Protein AF-A0A5F9DBI1-F1 (afdb_monomer_lite)

Foldseek 3Di:
DEDAEEEEQEDEAEAAAEQEYYYAYYAYQYYYYYHYHYQEAYAAYAHYQEHYAAAHAYQYYEHHHAEYQYHAAAEAEYQEYAHAEHEYQEAEHAEYEYAYAHAHEYAYQEYAAHEYEYQEHAAAYAYYQYHAHAYYEYQYHEHAAYYYQEYHAAHHEYQEYEYHYYEYQYYAHEEYHYAYYHEHEHHYVYYHYHYHDYVYYHYDYPVVVVCVVDPDPPDDDDDDDDDDDDDDDDDDDDDDDDDDDDDDDDDDDDDDDDDPDPDDPVPDPPPPPPPVVPDPAAAFDKDKDFAADDDPCCVPVVPDVQDPDLQRGQEIEIETEDPPFDPVQWDWDDDQQWTWIDGPRHTDIGGNVPRDDSRYHYHYHYD

Organism: Oryctolagus cuniculus (NCBI:txid9986)

pLDDT: mean 75.0, std 21.79, range [24.52, 98.44]

Radius of gyration: 30.7 Å; chains: 1; bounding box: 83×79×78 Å

Sequence (367 aa):
MAAEETEAEKLEMRAMEAENLEMKAMEAENLEMRAMEAENLEMRAMEAENLEMRAMEAENMEMKAMEAENLEMRAMEAENLEMKTIEPENLEMRAMEDENLEMKAMEAENMEMKAMEAENLEMKAMEAENIEMKAMEAENLEMRAIEAENLEMKTIEPENLEMRAMEADNLEMKTMELEYLEMKTMEPENLKMKTMEPETMEMIPVQALSKLICPEEEDDFDSGQSNFPFTVGAMGPGNIGPPQEEELRIIPQTSDENSKEIWNPQEVPEGAEHDDMWDIRELPEYEIVFQQQVGTEDIYLGLTRKDPSTACCNELVVKIQLPNTNPSEIEIDIQEMVLDLRTPNKFIKSSARHWGSSKIRYSVILQ

InterPro domains:
  IPR026697 Dynein axonemal assembly factor 6 [PTHR21083] (201-349)

Secondary structure (DSSP, 8-state):
-EEEEEEEEEEEEEEEEEEEEEEEEEEEEEEEEEEEEEEEEEEEEEEEEEEEE--EEEEEEEEEEEEEEEEEEEEEEEEEEEEEEEEEEEEEEEEEEEEEEEEEEEEEEEEEEEEEEEEEEEEEEEEEEEEEEEEEEEEEEEEEEEEEEEEEEEEEEEEEEEEEEEEEEEEEEEEEEEEEEEEEEEEEEEEEEEEEEEEEEEE--HHHHHHHHS------------------------------------PPP------S-S--TTTS-TT-----TT--PBPPEEEEEEE----HHHHHH--S---SSGGG--EEEEEEE-TT--TTS-EEEEETTEEEEE-SSBEEEEE-TTS--TTPEEEEEE-

Structure (mmCIF, N/CA/C/O backbone):
data_AF-A0A5F9DBI1-F1
#
_entry.id   AF-A0A5F9DBI1-F1
#
loop_
_atom_site.group_PDB
_atom_site.id
_atom_site.type_symbol
_atom_site.label_atom_id
_atom_site.label_alt_id
_atom_site.label_comp_id
_atom_site.label_asym_id
_atom_site.label_entity_id
_atom_site.label_seq_id
_atom_site.pdbx_PDB_ins_code
_atom_site.Cartn_x
_atom_site.Cartn_y
_atom_site.Cartn_z
_atom_site.occupancy
_atom_site.B_iso_or_equiv
_atom_site.auth_seq_id
_atom_site.auth_comp_id
_atom_site.auth_asym_id
_atom_site.auth_atom_id
_atom_site.pdbx_PDB_model_num
ATOM 1 N N . MET A 1 1 ? 18.415 11.786 -15.542 1.00 73.00 1 MET A N 1
ATOM 2 C CA . MET A 1 1 ? 18.625 10.663 -16.477 1.00 73.00 1 MET A CA 1
ATOM 3 C C . MET A 1 1 ? 17.256 10.148 -16.882 1.00 73.00 1 MET A C 1
ATOM 5 O O . MET A 1 1 ? 16.390 10.130 -16.025 1.00 73.00 1 MET A O 1
ATOM 9 N N . ALA A 1 2 ? 17.038 9.809 -18.155 1.00 69.50 2 ALA A N 1
ATOM 10 C CA . ALA A 1 2 ? 15.729 9.354 -18.628 1.00 69.50 2 ALA A CA 1
ATOM 11 C C . ALA A 1 2 ? 15.853 8.055 -19.436 1.00 69.50 2 ALA A C 1
ATOM 13 O O . ALA A 1 2 ? 16.660 7.998 -20.368 1.00 69.50 2 ALA A O 1
ATOM 14 N N . ALA A 1 3 ? 15.056 7.046 -19.088 1.00 76.25 3 ALA A N 1
ATOM 15 C CA . ALA A 1 3 ? 14.802 5.863 -19.908 1.00 76.25 3 ALA A CA 1
ATOM 16 C C . ALA A 1 3 ? 13.412 6.011 -20.546 1.00 76.25 3 ALA A C 1
ATOM 18 O O . ALA A 1 3 ? 12.431 6.230 -19.836 1.00 76.25 3 ALA A O 1
ATOM 19 N N . GLU A 1 4 ? 13.333 5.968 -21.880 1.00 76.62 4 GLU A N 1
ATOM 20 C CA . GLU A 1 4 ? 12.069 6.222 -22.589 1.00 76.62 4 GLU A CA 1
ATOM 21 C C . GLU A 1 4 ? 11.255 4.944 -22.804 1.00 76.62 4 GLU A C 1
ATOM 23 O O . GLU A 1 4 ? 10.168 4.834 -22.256 1.00 76.62 4 GLU A O 1
ATOM 28 N N . GLU A 1 5 ? 11.778 3.981 -23.559 1.00 82.94 5 GLU A N 1
ATOM 29 C CA . GLU A 1 5 ? 11.125 2.692 -23.818 1.00 82.94 5 GLU A CA 1
ATOM 30 C C . GLU A 1 5 ? 12.204 1.599 -23.795 1.00 82.94 5 GLU A C 1
ATOM 32 O O . GLU A 1 5 ? 13.193 1.692 -24.534 1.00 82.94 5 GLU A O 1
ATOM 37 N N . THR A 1 6 ? 12.054 0.582 -22.939 1.00 86.31 6 THR A N 1
ATOM 38 C CA . THR A 1 6 ? 12.966 -0.575 -22.886 1.00 86.31 6 THR A CA 1
ATOM 39 C C . THR A 1 6 ? 12.217 -1.889 -22.677 1.00 86.31 6 THR A C 1
ATOM 41 O O . THR A 1 6 ? 11.604 -2.080 -21.633 1.00 86.31 6 THR A O 1
ATOM 44 N N . GLU A 1 7 ? 12.357 -2.806 -23.634 1.00 86.19 7 GLU A N 1
ATOM 45 C CA . GLU A 1 7 ? 11.844 -4.186 -23.601 1.00 86.19 7 GLU A CA 1
ATOM 46 C C . GLU A 1 7 ? 13.030 -5.163 -23.436 1.00 86.19 7 GLU A C 1
ATOM 48 O O . GLU A 1 7 ? 14.000 -5.086 -24.206 1.00 86.19 7 GLU A O 1
ATOM 53 N N . ALA A 1 8 ? 13.011 -6.057 -22.437 1.00 88.00 8 ALA A N 1
ATOM 54 C CA . ALA A 1 8 ? 14.089 -7.036 -22.215 1.00 88.00 8 ALA A CA 1
ATOM 55 C C . ALA A 1 8 ? 13.680 -8.268 -21.381 1.00 88.00 8 ALA A C 1
ATOM 57 O O . ALA A 1 8 ? 13.050 -8.138 -20.348 1.00 88.00 8 ALA A O 1
ATOM 58 N N . GLU A 1 9 ? 14.190 -9.463 -21.711 1.00 88.94 9 GLU A N 1
ATOM 59 C CA . GLU A 1 9 ? 14.061 -10.679 -20.867 1.00 88.94 9 GLU A CA 1
ATOM 60 C C . GLU A 1 9 ? 14.573 -10.451 -19.426 1.00 88.94 9 GLU A C 1
ATOM 62 O O . GLU A 1 9 ? 14.014 -10.942 -18.451 1.00 88.94 9 GLU A O 1
ATOM 67 N N . LYS A 1 10 ? 15.634 -9.653 -19.264 1.00 94.00 10 LYS A N 1
ATOM 68 C CA . LYS A 1 10 ? 16.094 -9.211 -17.947 1.00 94.00 10 LYS A CA 1
ATOM 69 C C . LYS A 1 10 ? 16.699 -7.817 -18.000 1.00 94.00 10 LYS A C 1
ATOM 71 O O . LYS A 1 10 ? 17.643 -7.581 -18.759 1.00 94.00 10 LYS A O 1
ATOM 76 N N . LEU A 1 11 ? 16.235 -6.940 -17.114 1.00 93.31 11 LEU A N 1
ATOM 77 C CA . LEU A 1 11 ? 16.771 -5.600 -16.914 1.00 93.31 11 LEU A CA 1
ATOM 78 C C . LEU A 1 11 ? 17.196 -5.440 -15.448 1.00 93.31 11 LEU A C 1
ATOM 80 O O . LEU A 1 11 ? 16.420 -5.657 -14.526 1.00 93.31 11 LEU A O 1
ATOM 84 N N . GLU A 1 12 ? 18.467 -5.102 -15.219 1.00 91.69 12 GLU A N 1
ATOM 85 C CA . GLU A 1 12 ? 19.013 -4.920 -13.870 1.00 91.69 12 GLU A CA 1
ATOM 86 C C . GLU A 1 12 ? 19.766 -3.588 -13.792 1.00 91.69 12 GLU A C 1
ATOM 88 O O . GLU A 1 12 ? 20.818 -3.416 -14.417 1.00 91.69 12 GLU A O 1
ATOM 93 N N . MET A 1 13 ? 19.240 -2.653 -13.001 1.00 90.50 13 MET A N 1
ATOM 94 C CA . MET A 1 13 ? 19.893 -1.386 -12.675 1.00 90.50 13 MET A CA 1
ATOM 95 C C . MET A 1 13 ? 20.548 -1.479 -11.297 1.00 90.50 13 MET A C 1
ATOM 97 O O . MET A 1 13 ? 19.970 -1.981 -10.333 1.00 90.50 13 MET A O 1
ATOM 101 N N . ARG A 1 14 ? 21.799 -1.019 -11.210 1.00 90.50 14 ARG A N 1
ATOM 102 C CA . ARG A 1 14 ? 22.609 -1.076 -9.988 1.00 90.50 14 ARG A CA 1
ATOM 103 C C . ARG A 1 14 ? 23.313 0.250 -9.758 1.00 90.50 14 ARG A C 1
ATOM 105 O O . ARG A 1 14 ? 24.067 0.655 -10.640 1.00 90.50 14 ARG A O 1
ATOM 112 N N . ALA A 1 15 ? 23.178 0.794 -8.550 1.00 88.81 15 ALA A N 1
ATOM 113 C CA . ALA A 1 15 ? 23.922 1.947 -8.049 1.00 88.81 15 ALA A CA 1
ATOM 114 C C . ALA A 1 15 ? 23.828 3.150 -9.002 1.00 88.81 15 ALA A C 1
ATOM 116 O O . ALA A 1 15 ? 24.774 3.439 -9.742 1.00 88.81 15 ALA A O 1
ATOM 117 N N . MET A 1 16 ? 22.672 3.816 -9.002 1.00 91.12 16 MET A N 1
ATOM 118 C CA . MET A 1 16 ? 22.455 5.047 -9.762 1.00 91.12 16 MET A CA 1
ATOM 119 C C . MET A 1 16 ? 22.210 6.218 -8.812 1.00 91.12 16 MET A C 1
ATOM 121 O O . MET A 1 16 ? 21.362 6.130 -7.938 1.00 91.12 16 MET A O 1
ATOM 125 N N . GLU A 1 17 ? 22.950 7.301 -9.026 1.00 90.62 17 GLU A N 1
ATOM 126 C CA . GLU A 1 17 ? 22.861 8.565 -8.289 1.00 90.62 17 GLU A CA 1
ATOM 127 C C . GLU A 1 17 ? 22.563 9.659 -9.328 1.00 90.62 17 GLU A C 1
ATOM 129 O O . GLU A 1 17 ? 23.319 9.807 -10.301 1.00 90.62 17 GLU A O 1
ATOM 134 N N . ALA A 1 18 ? 21.439 10.370 -9.205 1.00 90.75 18 ALA A N 1
ATOM 135 C CA . ALA A 1 18 ? 21.054 11.411 -10.161 1.00 90.75 18 ALA A CA 1
ATOM 136 C C . ALA A 1 18 ? 20.034 12.405 -9.589 1.00 90.75 18 ALA A C 1
ATOM 138 O O . ALA A 1 18 ? 18.958 11.997 -9.191 1.00 90.75 18 ALA A O 1
ATOM 139 N N . GLU A 1 19 ? 20.299 13.711 -9.722 1.00 92.06 19 GLU A N 1
ATOM 140 C CA . GLU A 1 19 ? 19.365 14.809 -9.387 1.00 92.06 19 GLU A CA 1
ATOM 141 C C . GLU A 1 19 ? 17.915 14.512 -9.828 1.00 92.06 19 GLU A C 1
ATOM 143 O O . GLU A 1 19 ? 16.992 14.518 -9.031 1.00 92.06 19 GLU A O 1
ATOM 148 N N . ASN A 1 20 ? 17.709 14.144 -11.092 1.00 93.38 20 ASN A N 1
ATOM 149 C CA . ASN A 1 20 ? 16.396 13.752 -11.602 1.00 93.38 20 ASN A CA 1
ATOM 150 C C . ASN A 1 20 ? 16.503 12.411 -12.329 1.00 93.38 20 ASN A C 1
ATOM 152 O O . ASN A 1 20 ? 17.374 12.270 -13.199 1.00 93.38 20 ASN A O 1
ATOM 156 N N . LEU A 1 21 ? 15.615 11.459 -12.050 1.00 93.81 21 LEU A N 1
ATOM 157 C CA . LEU A 1 21 ? 15.581 10.135 -12.671 1.00 93.81 21 LEU A CA 1
ATOM 158 C C . LEU A 1 21 ? 14.158 9.792 -13.135 1.00 93.81 21 LEU A C 1
ATOM 160 O O . LEU A 1 21 ? 13.252 9.638 -12.330 1.00 93.81 21 LEU A O 1
ATOM 164 N N . GLU A 1 22 ? 13.969 9.679 -14.450 1.00 93.56 22 GLU A N 1
ATOM 165 C CA . GLU A 1 22 ? 12.666 9.441 -15.086 1.00 93.56 22 GLU A CA 1
ATOM 166 C C . GLU A 1 22 ? 12.696 8.119 -15.864 1.00 93.56 22 GLU A C 1
ATOM 168 O O . GLU A 1 22 ? 13.559 7.896 -16.719 1.00 93.56 22 GLU A O 1
ATOM 173 N N . MET A 1 23 ? 11.740 7.236 -15.600 1.00 92.06 23 MET A N 1
ATOM 174 C CA . MET A 1 23 ? 11.598 5.940 -16.262 1.00 92.06 23 MET A CA 1
ATOM 175 C C . MET A 1 23 ? 10.174 5.851 -16.809 1.00 92.06 23 MET A C 1
ATOM 177 O O . MET A 1 23 ? 9.206 5.768 -16.055 1.00 92.06 23 MET A O 1
ATOM 181 N N . LYS A 1 24 ? 10.034 5.991 -18.134 1.00 90.12 24 LYS A N 1
ATOM 182 C CA . LYS A 1 24 ? 8.725 6.193 -18.772 1.00 90.12 24 LYS A CA 1
ATOM 183 C C . LYS A 1 24 ? 7.999 4.880 -19.054 1.00 90.12 24 LYS A C 1
ATOM 185 O O . LYS A 1 24 ? 6.870 4.740 -18.608 1.00 90.12 24 LYS A O 1
ATOM 190 N N . ALA A 1 25 ? 8.616 3.965 -19.795 1.00 92.31 25 ALA A N 1
ATOM 191 C CA . ALA A 1 25 ? 8.050 2.655 -20.099 1.00 92.31 25 ALA A CA 1
ATOM 192 C C . ALA A 1 25 ? 9.139 1.576 -20.028 1.00 92.31 25 ALA A C 1
ATOM 194 O O . ALA A 1 25 ? 10.140 1.654 -20.751 1.00 92.31 25 ALA A O 1
ATOM 195 N N . MET A 1 26 ? 8.945 0.570 -19.174 1.00 93.12 26 MET A N 1
ATOM 196 C CA . MET A 1 26 ? 9.757 -0.648 -19.162 1.00 93.12 26 MET A CA 1
ATOM 197 C C . MET A 1 26 ? 8.885 -1.895 -19.160 1.00 93.12 26 MET A C 1
ATOM 199 O O . MET A 1 26 ? 7.959 -1.992 -18.365 1.00 93.12 26 MET A O 1
ATOM 203 N N . GLU A 1 27 ? 9.260 -2.857 -19.996 1.00 92.88 27 GLU A N 1
ATOM 204 C CA . GLU A 1 27 ? 8.652 -4.184 -20.078 1.00 92.88 27 GLU A CA 1
ATOM 205 C C . GLU A 1 27 ? 9.767 -5.229 -19.907 1.00 92.88 27 GLU A C 1
ATOM 207 O O . GLU A 1 27 ? 10.749 -5.229 -20.665 1.00 92.88 27 GLU A O 1
ATOM 212 N N . ALA A 1 28 ? 9.681 -6.096 -18.893 1.00 93.12 28 ALA A N 1
ATOM 213 C CA . ALA A 1 28 ? 10.679 -7.150 -18.694 1.00 93.12 28 ALA A CA 1
ATOM 214 C C . ALA A 1 28 ? 10.181 -8.353 -17.887 1.00 93.12 28 ALA A C 1
ATOM 216 O O . ALA A 1 28 ? 9.597 -8.177 -16.833 1.00 93.12 28 ALA A O 1
ATOM 217 N N . GLU A 1 29 ? 10.533 -9.586 -18.273 1.00 93.75 29 GLU A N 1
ATOM 218 C CA . GLU A 1 29 ? 10.244 -10.778 -17.444 1.00 93.75 29 GLU A CA 1
ATOM 219 C C . GLU A 1 29 ? 10.843 -10.610 -16.030 1.00 93.75 29 GLU A C 1
ATOM 221 O O . GLU A 1 29 ? 10.183 -10.839 -15.022 1.00 93.75 29 GLU A O 1
ATOM 226 N N . ASN A 1 30 ? 12.083 -10.119 -15.935 1.00 95.19 30 ASN A N 1
ATOM 227 C CA . ASN A 1 30 ? 12.721 -9.817 -14.654 1.00 95.19 30 ASN A CA 1
ATOM 228 C C . ASN A 1 30 ? 13.283 -8.390 -14.633 1.00 95.19 30 ASN A C 1
ATOM 230 O O . ASN A 1 30 ? 14.304 -8.117 -15.280 1.00 95.19 30 ASN A O 1
ATOM 234 N N . LEU A 1 31 ? 12.681 -7.513 -13.828 1.00 95.81 31 LEU A N 1
ATOM 235 C CA . LEU A 1 31 ? 13.148 -6.152 -13.577 1.00 95.81 31 LEU A CA 1
ATOM 236 C C . LEU A 1 31 ? 13.673 -6.008 -12.141 1.00 95.81 31 LEU A C 1
ATOM 238 O O . LEU A 1 31 ? 12.954 -6.213 -11.169 1.00 95.81 31 LEU A O 1
ATOM 242 N N . GLU A 1 32 ? 14.934 -5.603 -11.993 1.00 96.00 32 GLU A N 1
ATOM 243 C CA . GLU A 1 32 ? 15.559 -5.428 -10.678 1.00 96.00 32 GLU A CA 1
ATOM 244 C C . GLU A 1 32 ? 16.257 -4.064 -10.556 1.00 96.00 32 GLU A C 1
ATOM 246 O O . GLU A 1 32 ? 17.170 -3.740 -11.323 1.00 96.00 32 GLU A O 1
ATOM 251 N N . MET A 1 33 ? 15.863 -3.281 -9.548 1.00 94.50 33 MET A N 1
ATOM 252 C CA . MET A 1 33 ? 16.439 -1.978 -9.207 1.00 94.50 33 MET A CA 1
ATOM 253 C C . MET A 1 33 ? 17.117 -2.028 -7.835 1.00 94.50 33 MET A C 1
ATOM 255 O O . MET A 1 33 ? 16.510 -2.340 -6.806 1.00 94.50 33 MET A O 1
ATOM 259 N N . ARG A 1 34 ? 18.424 -1.737 -7.813 1.00 93.56 34 ARG A N 1
ATOM 260 C CA . ARG A 1 34 ? 19.249 -1.762 -6.597 1.00 93.56 34 ARG A CA 1
ATOM 261 C C . ARG A 1 34 ? 19.992 -0.452 -6.384 1.00 93.56 34 ARG A C 1
ATOM 263 O O . ARG A 1 34 ? 20.851 -0.136 -7.207 1.00 93.56 34 ARG A O 1
ATOM 270 N N . ALA A 1 35 ? 19.802 0.160 -5.213 1.00 93.44 35 ALA A N 1
ATOM 271 C CA . ALA A 1 35 ? 20.510 1.363 -4.771 1.00 93.44 35 ALA A CA 1
ATOM 272 C C . ALA A 1 35 ? 20.343 2.503 -5.785 1.00 93.44 35 ALA A C 1
ATOM 274 O O . ALA A 1 35 ? 21.196 2.718 -6.650 1.00 93.44 35 ALA A O 1
ATOM 275 N N . MET A 1 36 ? 19.195 3.165 -5.701 1.00 95.25 36 MET A N 1
ATOM 276 C CA . MET A 1 36 ? 18.846 4.332 -6.501 1.00 95.25 36 MET A CA 1
ATOM 277 C C . MET A 1 36 ? 18.719 5.521 -5.547 1.00 95.25 36 MET A C 1
ATOM 279 O O . MET A 1 36 ? 17.956 5.435 -4.592 1.00 95.25 36 MET A O 1
ATOM 283 N N . GLU A 1 37 ? 19.469 6.586 -5.807 1.00 94.44 37 GLU A N 1
ATOM 284 C CA . GLU A 1 37 ? 19.513 7.819 -5.012 1.00 94.44 37 GLU A CA 1
ATOM 285 C C . GLU A 1 37 ? 19.206 8.999 -5.950 1.00 9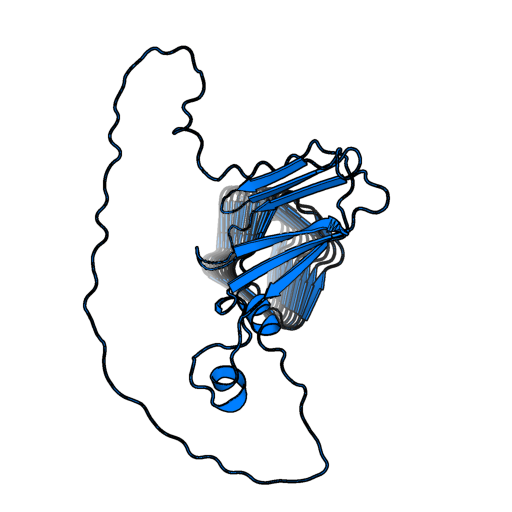4.44 37 GLU A C 1
ATOM 287 O O . GLU A 1 37 ? 19.853 9.147 -6.999 1.00 94.44 37 GLU A O 1
ATOM 292 N N . ALA A 1 38 ? 18.192 9.809 -5.634 1.00 94.50 38 ALA A N 1
ATOM 293 C CA . ALA A 1 38 ? 17.774 10.935 -6.475 1.00 94.50 38 ALA A CA 1
ATOM 294 C C . ALA A 1 38 ? 17.201 12.115 -5.673 1.00 94.50 38 ALA A C 1
ATOM 296 O O . ALA A 1 38 ? 16.814 11.961 -4.529 1.00 94.50 38 ALA A O 1
ATOM 297 N N . GLU A 1 39 ? 17.096 13.304 -6.275 1.00 95.25 39 GLU A N 1
ATOM 298 C CA . GLU A 1 39 ? 16.216 14.358 -5.727 1.00 95.25 39 GLU A CA 1
ATOM 299 C C . GLU A 1 39 ? 14.770 14.033 -6.136 1.00 95.25 39 GLU A C 1
ATOM 301 O O . GLU A 1 39 ? 13.866 13.981 -5.313 1.00 95.25 39 GLU A O 1
ATOM 306 N N . ASN A 1 40 ? 14.562 13.704 -7.417 1.00 95.88 40 ASN A N 1
ATOM 307 C CA . ASN A 1 40 ? 13.257 13.321 -7.954 1.00 95.88 40 ASN A CA 1
ATOM 308 C C . ASN A 1 40 ? 13.345 11.995 -8.722 1.00 95.88 40 ASN A C 1
ATOM 310 O O . ASN A 1 40 ? 14.110 11.885 -9.689 1.00 95.88 40 ASN A O 1
ATOM 314 N N . LEU A 1 41 ? 12.527 11.014 -8.334 1.00 96.38 41 LEU A N 1
ATOM 315 C CA . LEU A 1 41 ? 12.407 9.701 -8.970 1.00 96.38 41 LEU A CA 1
ATOM 316 C C . LEU A 1 41 ? 10.981 9.483 -9.502 1.00 96.38 41 LEU A C 1
ATOM 318 O O . LEU A 1 41 ? 10.041 9.327 -8.731 1.00 96.38 41 LEU A O 1
ATOM 322 N N . GLU A 1 42 ? 10.819 9.407 -10.824 1.00 96.88 42 GLU A N 1
ATOM 323 C CA . GLU A 1 42 ? 9.525 9.151 -11.470 1.00 96.88 42 GLU A CA 1
ATOM 324 C C . GLU A 1 42 ? 9.542 7.833 -12.262 1.00 96.88 42 GLU A C 1
ATOM 326 O O . GLU A 1 42 ? 10.346 7.655 -13.182 1.00 96.88 42 GLU A O 1
ATOM 331 N N . MET A 1 43 ? 8.601 6.937 -11.956 1.00 95.62 43 MET A N 1
ATOM 332 C CA . MET A 1 43 ? 8.337 5.686 -12.675 1.00 95.62 43 MET A CA 1
ATOM 333 C C . MET A 1 43 ? 6.907 5.707 -13.218 1.00 95.62 43 MET A C 1
ATOM 335 O O . MET A 1 43 ? 5.945 5.771 -12.453 1.00 95.62 43 MET A O 1
ATOM 339 N N . ARG A 1 44 ? 6.743 5.703 -14.550 1.00 93.62 44 ARG A N 1
ATOM 340 C CA . ARG A 1 44 ? 5.417 5.875 -15.169 1.00 93.62 44 ARG A CA 1
ATOM 341 C C . ARG A 1 44 ? 4.701 4.574 -15.511 1.00 93.62 44 ARG A C 1
ATOM 343 O O . ARG A 1 44 ? 3.585 4.404 -15.050 1.00 93.62 44 ARG A O 1
ATOM 350 N N . ALA A 1 45 ? 5.280 3.725 -16.351 1.00 95.00 45 ALA A N 1
ATOM 351 C CA . ALA A 1 45 ? 4.671 2.469 -16.781 1.00 95.00 45 ALA A CA 1
ATOM 352 C C . ALA A 1 45 ? 5.716 1.358 -16.690 1.00 95.00 45 ALA A C 1
ATOM 354 O O . ALA A 1 45 ? 6.759 1.431 -17.347 1.00 95.00 45 ALA A O 1
ATOM 355 N N . MET A 1 46 ? 5.458 0.375 -15.836 1.00 96.50 46 MET A N 1
ATOM 356 C CA . MET A 1 46 ? 6.379 -0.716 -15.547 1.00 96.50 46 MET A CA 1
ATOM 357 C C . MET A 1 46 ? 5.595 -2.027 -15.552 1.00 96.50 46 MET A C 1
ATOM 359 O O . MET A 1 46 ? 4.741 -2.231 -14.695 1.00 96.50 46 MET A O 1
ATOM 363 N N . GLU A 1 47 ? 5.901 -2.897 -16.508 1.00 95.38 47 GLU A N 1
ATOM 364 C CA . GLU A 1 47 ? 5.258 -4.199 -16.698 1.00 95.38 47 GLU A CA 1
ATOM 365 C C . GLU A 1 47 ? 6.324 -5.294 -16.522 1.00 95.38 47 GLU A C 1
ATOM 367 O O . GLU A 1 47 ? 7.352 -5.281 -17.214 1.00 95.38 47 GLU A O 1
ATOM 372 N N . ALA A 1 48 ? 6.136 -6.228 -15.582 1.00 95.19 48 ALA A N 1
ATOM 373 C CA . ALA A 1 48 ? 7.098 -7.315 -15.372 1.00 95.19 48 ALA A CA 1
ATOM 374 C C . ALA A 1 48 ? 6.506 -8.594 -14.767 1.00 95.19 48 ALA A C 1
ATOM 376 O O . ALA A 1 48 ? 5.597 -8.524 -13.962 1.00 95.19 48 ALA A O 1
ATOM 377 N N . GLU A 1 49 ? 7.071 -9.776 -15.039 1.00 95.44 49 GLU A N 1
ATOM 378 C CA . GLU A 1 49 ? 6.701 -10.970 -14.245 1.00 95.44 49 GLU A CA 1
ATOM 379 C C . GLU A 1 49 ? 7.187 -10.772 -12.796 1.00 95.44 49 GLU A C 1
ATOM 381 O O . GLU A 1 49 ? 6.423 -10.881 -11.842 1.00 95.44 49 GLU A O 1
ATOM 386 N N . ASN A 1 50 ? 8.450 -10.368 -12.625 1.00 96.75 50 ASN A N 1
ATOM 387 C CA . ASN A 1 50 ? 9.044 -10.105 -11.315 1.00 96.75 50 ASN A CA 1
ATOM 388 C C . ASN A 1 50 ? 9.683 -8.709 -11.269 1.00 96.75 50 ASN A C 1
ATOM 390 O O . ASN A 1 50 ? 10.633 -8.438 -12.013 1.00 96.75 50 ASN A O 1
ATOM 394 N N . LEU A 1 51 ? 9.206 -7.852 -10.360 1.00 97.69 51 LEU A N 1
ATOM 395 C CA . LEU A 1 51 ? 9.703 -6.492 -10.138 1.00 97.69 51 LEU A CA 1
ATOM 396 C C . LEU A 1 51 ? 10.238 -6.338 -8.706 1.00 97.69 51 LEU A C 1
ATOM 398 O O . LEU A 1 51 ? 9.487 -6.372 -7.735 1.00 97.69 51 LEU A O 1
ATOM 402 N N . GLU A 1 52 ? 11.551 -6.138 -8.567 1.00 97.81 52 GLU A N 1
ATOM 403 C CA . GLU A 1 52 ? 12.214 -6.007 -7.260 1.00 97.81 52 GLU A CA 1
ATOM 404 C C . GLU A 1 52 ? 12.890 -4.634 -7.097 1.00 97.81 52 GLU A C 1
ATOM 406 O O . GLU A 1 52 ? 13.851 -4.306 -7.802 1.00 97.81 52 GLU A O 1
ATOM 411 N N . MET A 1 53 ? 12.436 -3.855 -6.110 1.00 97.25 53 MET A N 1
ATOM 412 C CA . MET A 1 53 ? 13.003 -2.563 -5.699 1.00 97.25 53 MET A CA 1
ATOM 413 C C . MET A 1 53 ? 13.613 -2.680 -4.302 1.00 97.25 53 MET A C 1
ATOM 415 O O . MET A 1 53 ? 12.933 -2.971 -3.318 1.00 97.25 53 MET A O 1
ATOM 419 N N . ARG A 1 54 ? 14.940 -2.513 -4.201 1.00 94.62 54 ARG A N 1
ATOM 420 C CA . ARG A 1 54 ? 15.667 -2.890 -2.971 1.00 94.62 54 ARG A CA 1
ATOM 421 C C . ARG A 1 54 ? 15.981 -1.778 -1.986 1.00 94.62 54 ARG A C 1
ATOM 423 O O . ARG A 1 54 ? 15.954 -2.039 -0.791 1.00 94.62 54 ARG A O 1
ATOM 430 N N . ALA A 1 55 ? 16.456 -0.656 -2.496 1.00 96.00 55 ALA A N 1
ATOM 431 C CA . ALA A 1 55 ? 16.982 0.459 -1.721 1.00 96.00 55 ALA A CA 1
ATOM 432 C C . ALA A 1 55 ? 16.844 1.675 -2.628 1.00 96.00 55 ALA A C 1
ATOM 434 O O . ALA A 1 55 ? 17.570 1.764 -3.628 1.00 96.00 55 ALA A O 1
ATOM 435 N N . MET A 1 56 ? 15.843 2.494 -2.338 1.00 97.50 56 MET A N 1
ATOM 436 C CA . MET A 1 56 ? 15.433 3.641 -3.134 1.00 97.50 56 MET A CA 1
ATOM 437 C C . MET A 1 56 ? 15.312 4.821 -2.169 1.00 97.50 56 MET A C 1
ATOM 439 O O . MET A 1 56 ? 14.531 4.745 -1.227 1.00 97.50 56 MET A O 1
ATOM 443 N N . GLU A 1 57 ? 16.098 5.865 -2.397 1.00 96.62 57 GLU A N 1
ATOM 444 C CA . GLU A 1 57 ? 16.174 7.067 -1.562 1.00 96.62 57 GLU A CA 1
ATOM 445 C C . GLU A 1 57 ? 15.899 8.271 -2.474 1.00 96.62 57 GLU A C 1
ATOM 447 O O . GLU A 1 57 ? 16.587 8.436 -3.492 1.00 96.62 57 GLU A O 1
ATOM 452 N N . ALA A 1 58 ? 14.863 9.066 -2.190 1.00 96.00 58 ALA A N 1
ATOM 453 C CA . ALA A 1 58 ? 14.585 10.282 -2.959 1.00 96.00 58 ALA A CA 1
ATOM 454 C C . ALA A 1 58 ? 13.803 11.342 -2.178 1.00 96.00 58 ALA A C 1
ATOM 456 O O . ALA A 1 58 ? 12.898 10.992 -1.445 1.00 96.00 58 ALA A O 1
ATOM 457 N N . GLU A 1 59 ? 14.049 12.638 -2.406 1.00 95.56 59 GLU A N 1
ATOM 458 C CA . GLU A 1 59 ? 13.195 13.700 -1.830 1.00 95.56 59 GLU A CA 1
ATOM 459 C C . GLU A 1 59 ? 11.737 13.516 -2.294 1.00 95.56 59 GLU A C 1
ATOM 461 O O . GLU A 1 59 ? 10.816 13.458 -1.486 1.00 95.56 59 GLU A O 1
ATOM 466 N N . ASN A 1 60 ? 11.529 13.312 -3.600 1.00 96.94 60 ASN A N 1
ATOM 467 C CA . ASN A 1 60 ? 10.210 13.046 -4.176 1.00 96.94 60 ASN A CA 1
ATOM 468 C C . ASN A 1 60 ? 10.222 11.767 -5.021 1.00 96.94 60 ASN A C 1
ATOM 470 O O . ASN A 1 60 ? 11.036 11.625 -5.943 1.00 96.94 60 ASN A O 1
ATOM 474 N N . MET A 1 61 ? 9.272 10.865 -4.766 1.00 98.06 61 MET A N 1
ATOM 475 C CA . MET A 1 61 ? 9.110 9.614 -5.502 1.00 98.06 61 MET A CA 1
ATOM 476 C C . MET A 1 61 ? 7.672 9.433 -6.007 1.00 98.06 61 MET A C 1
ATOM 478 O O . MET A 1 61 ? 6.712 9.479 -5.247 1.00 98.06 61 MET A O 1
ATOM 482 N N . GLU A 1 62 ? 7.511 9.198 -7.311 1.00 98.06 62 GLU A N 1
ATOM 483 C CA . GLU A 1 62 ? 6.198 9.022 -7.945 1.00 98.06 62 GLU A CA 1
ATOM 484 C C . GLU A 1 62 ? 6.166 7.729 -8.775 1.00 98.06 62 GLU A C 1
ATOM 486 O O . GLU A 1 62 ? 6.917 7.581 -9.745 1.00 98.06 62 GLU A O 1
ATOM 491 N N . MET A 1 63 ? 5.265 6.804 -8.428 1.00 97.56 63 MET A N 1
ATOM 492 C CA . MET A 1 63 ? 5.002 5.563 -9.172 1.00 97.56 63 MET A CA 1
ATOM 493 C C . MET A 1 63 ? 3.578 5.586 -9.739 1.00 97.56 63 MET A C 1
ATOM 495 O O . MET A 1 63 ? 2.610 5.722 -8.989 1.00 97.56 63 MET A O 1
ATOM 499 N N . LYS A 1 64 ? 3.422 5.480 -11.066 1.00 95.38 64 LYS A N 1
ATOM 500 C CA . LYS A 1 64 ? 2.112 5.685 -11.720 1.00 95.38 64 LYS A CA 1
ATOM 501 C C . LYS A 1 64 ? 1.357 4.404 -12.047 1.00 95.38 64 LYS A C 1
ATOM 503 O O . LYS A 1 64 ? 0.266 4.235 -11.525 1.00 95.38 64 LYS A O 1
ATOM 508 N N . ALA A 1 65 ? 1.894 3.571 -12.927 1.00 96.50 65 ALA A N 1
ATOM 509 C CA . ALA A 1 65 ? 1.302 2.308 -13.348 1.00 96.50 65 ALA A CA 1
ATOM 510 C C . ALA A 1 65 ? 2.366 1.215 -13.220 1.00 96.50 65 ALA A C 1
ATOM 512 O O . ALA A 1 65 ? 3.398 1.267 -13.898 1.00 96.50 65 ALA A O 1
ATOM 513 N N . MET A 1 66 ? 2.131 0.274 -12.309 1.00 97.56 66 MET A N 1
ATOM 514 C CA . MET A 1 66 ? 3.011 -0.861 -12.039 1.00 97.56 66 MET A CA 1
ATOM 515 C C . MET A 1 66 ? 2.165 -2.136 -12.110 1.00 97.56 66 MET A C 1
ATOM 517 O O . MET A 1 66 ? 1.312 -2.335 -11.250 1.00 97.56 66 MET A O 1
ATOM 521 N N . GLU A 1 67 ? 2.403 -2.983 -13.106 1.00 95.88 67 GLU A N 1
ATOM 522 C CA . GLU A 1 67 ? 1.713 -4.268 -13.299 1.00 95.88 67 GLU A CA 1
ATOM 523 C C . GLU A 1 67 ? 2.737 -5.403 -13.135 1.00 95.88 67 GLU A C 1
ATOM 525 O O . GLU A 1 67 ? 3.809 -5.358 -13.757 1.00 95.88 67 GLU A O 1
ATOM 530 N N . ALA A 1 68 ? 2.452 -6.407 -12.291 1.00 95.94 68 ALA A N 1
ATOM 531 C CA . ALA A 1 68 ? 3.365 -7.545 -12.122 1.00 95.94 68 ALA A CA 1
ATOM 532 C C . ALA A 1 68 ? 2.731 -8.872 -11.664 1.00 95.94 68 ALA A C 1
ATOM 534 O O . ALA A 1 68 ? 1.638 -8.893 -11.119 1.00 95.94 68 ALA A O 1
ATOM 535 N N . GLU A 1 69 ? 3.440 -10.001 -11.792 1.00 96.19 69 GLU A N 1
ATOM 536 C CA . GLU A 1 69 ? 3.081 -11.202 -11.007 1.00 96.19 69 GLU A CA 1
ATOM 537 C C . GLU A 1 69 ? 3.547 -11.008 -9.552 1.00 96.19 69 GLU A C 1
ATOM 539 O O . GLU A 1 69 ? 2.790 -11.185 -8.599 1.00 96.19 69 GLU A O 1
ATOM 544 N N . ASN A 1 70 ? 4.794 -10.564 -9.366 1.00 97.44 70 ASN A N 1
ATOM 545 C CA . ASN A 1 70 ? 5.389 -10.350 -8.047 1.00 97.44 70 ASN A CA 1
ATOM 546 C C . ASN A 1 70 ? 6.071 -8.976 -7.959 1.00 97.44 70 ASN A C 1
ATOM 548 O O . ASN A 1 70 ? 7.031 -8.706 -8.688 1.00 97.44 70 ASN A O 1
ATOM 552 N N . LEU A 1 71 ? 5.618 -8.133 -7.025 1.00 98.31 71 LEU A N 1
ATOM 553 C CA . LEU A 1 71 ? 6.171 -6.808 -6.733 1.00 98.31 71 LEU A CA 1
ATOM 554 C C . LEU A 1 71 ? 6.742 -6.763 -5.306 1.00 98.31 71 LEU A C 1
ATOM 556 O O . LEU A 1 71 ? 6.002 -6.778 -4.325 1.00 98.31 71 LEU A O 1
ATOM 560 N N . GLU A 1 72 ? 8.070 -6.678 -5.181 1.00 98.38 72 GLU A N 1
ATOM 561 C CA . GLU A 1 72 ? 8.768 -6.599 -3.888 1.00 98.38 72 GLU A CA 1
ATOM 562 C C . GLU A 1 72 ? 9.460 -5.236 -3.708 1.00 98.38 72 GLU A C 1
ATOM 564 O O . GLU A 1 72 ? 10.434 -4.919 -4.398 1.00 98.38 72 GLU A O 1
ATOM 569 N N . MET A 1 73 ? 9.009 -4.461 -2.718 1.00 98.00 73 MET A N 1
ATOM 570 C CA . MET A 1 73 ? 9.624 -3.211 -2.256 1.00 98.00 73 MET A CA 1
ATOM 571 C C . MET A 1 73 ? 10.249 -3.414 -0.872 1.00 98.00 73 MET A C 1
ATOM 573 O O . MET A 1 73 ? 9.570 -3.773 0.092 1.00 98.00 73 MET A O 1
ATOM 577 N N . ARG A 1 74 ? 11.571 -3.228 -0.749 1.00 96.00 74 ARG A N 1
ATOM 578 C CA . ARG A 1 74 ? 12.295 -3.579 0.491 1.00 96.00 74 ARG A CA 1
ATOM 579 C C . ARG A 1 74 ? 12.616 -2.424 1.425 1.00 96.00 74 ARG A C 1
ATOM 581 O O . ARG A 1 74 ? 12.342 -2.556 2.609 1.00 96.00 74 ARG A O 1
ATOM 588 N N . ALA A 1 75 ? 13.291 -1.400 0.925 1.00 96.19 75 ALA A N 1
ATOM 589 C CA . ALA A 1 75 ? 13.699 -0.233 1.692 1.00 96.19 75 ALA A CA 1
ATOM 590 C C . ALA A 1 75 ? 13.480 0.988 0.802 1.00 96.19 75 ALA A C 1
ATOM 592 O O . ALA A 1 75 ? 14.120 1.106 -0.251 1.00 96.19 75 ALA A O 1
ATOM 593 N N . MET A 1 76 ? 12.530 1.816 1.212 1.00 97.81 76 MET A N 1
ATOM 594 C CA . MET A 1 76 ? 12.103 3.030 0.532 1.00 97.81 76 MET A CA 1
ATOM 595 C C . MET A 1 76 ? 12.201 4.164 1.555 1.00 97.81 76 MET A C 1
ATOM 597 O O . MET A 1 76 ? 11.650 4.025 2.644 1.00 97.81 76 MET A O 1
ATOM 601 N N . GLU A 1 77 ? 12.918 5.231 1.221 1.00 96.88 77 GLU A N 1
ATOM 602 C CA . GLU A 1 77 ? 13.084 6.418 2.069 1.00 96.88 77 GLU A CA 1
ATOM 603 C C . GLU A 1 77 ? 12.779 7.659 1.217 1.00 96.88 77 GLU A C 1
ATOM 605 O O . GLU A 1 77 ? 13.389 7.827 0.151 1.00 96.88 77 GLU A O 1
ATOM 610 N N . ALA A 1 78 ? 11.813 8.487 1.631 1.00 95.62 78 ALA A N 1
ATOM 611 C CA . ALA A 1 78 ? 11.471 9.721 0.919 1.00 95.62 78 ALA A CA 1
ATOM 612 C C . ALA A 1 78 ? 10.871 10.833 1.802 1.00 95.62 78 ALA A C 1
ATOM 614 O O . ALA A 1 78 ? 10.515 10.601 2.948 1.00 95.62 78 ALA A O 1
ATOM 615 N N . GLU A 1 79 ? 10.774 12.062 1.277 1.00 94.44 79 GLU A N 1
ATOM 616 C CA . GLU A 1 79 ? 9.956 13.133 1.891 1.00 94.44 79 GLU A CA 1
ATOM 617 C C . GLU A 1 79 ? 8.497 13.051 1.394 1.00 94.44 79 GLU A C 1
ATOM 619 O O . GLU A 1 79 ? 7.561 13.446 2.089 1.00 94.44 79 GLU A O 1
ATOM 624 N N . ASN A 1 80 ? 8.297 12.561 0.164 1.00 96.31 80 ASN A N 1
ATOM 625 C CA . ASN A 1 80 ? 6.977 12.329 -0.419 1.00 96.31 80 ASN A CA 1
ATOM 626 C C . ASN A 1 80 ? 6.998 11.111 -1.366 1.00 96.31 80 ASN A C 1
ATOM 628 O O . ASN A 1 80 ? 7.649 11.165 -2.420 1.00 96.31 80 ASN A O 1
ATOM 632 N N . LEU A 1 81 ? 6.217 10.065 -1.068 1.00 97.75 81 LEU A N 1
ATOM 633 C CA . LEU A 1 81 ? 5.965 8.919 -1.959 1.00 97.75 81 LEU A CA 1
ATOM 634 C C . LEU A 1 81 ? 4.496 8.858 -2.407 1.00 97.75 81 LEU A C 1
ATOM 636 O O . LEU A 1 81 ? 3.588 8.559 -1.632 1.00 97.75 81 LEU A O 1
ATOM 640 N N . GLU A 1 82 ? 4.262 9.060 -3.708 1.00 98.19 82 GLU A N 1
ATOM 641 C CA . GLU A 1 82 ? 2.944 8.918 -4.341 1.00 98.19 82 GLU A CA 1
ATOM 642 C C . GLU A 1 82 ? 2.888 7.651 -5.217 1.00 98.19 82 GLU A C 1
ATOM 644 O O . GLU A 1 82 ? 3.535 7.569 -6.266 1.00 98.19 82 GLU A O 1
ATOM 649 N N . MET A 1 83 ? 2.054 6.678 -4.833 1.00 97.88 83 MET A N 1
ATOM 650 C CA . MET A 1 83 ? 1.756 5.468 -5.612 1.00 97.88 83 MET A CA 1
ATOM 651 C C . MET A 1 83 ? 0.318 5.503 -6.147 1.00 97.88 83 MET A C 1
ATOM 653 O O . MET A 1 83 ? -0.641 5.616 -5.380 1.00 97.88 83 MET A O 1
ATOM 657 N N . LYS A 1 84 ? 0.148 5.428 -7.477 1.00 97.25 84 LYS A N 1
ATOM 658 C CA . LYS A 1 84 ? -1.160 5.655 -8.131 1.00 97.25 84 LYS A CA 1
ATOM 659 C C . LYS A 1 84 ? -1.939 4.382 -8.408 1.00 97.25 84 LYS A C 1
ATOM 661 O O . LYS A 1 84 ? -2.970 4.188 -7.781 1.00 97.25 84 LYS A O 1
ATOM 666 N N . THR A 1 85 ? -1.475 3.580 -9.355 1.00 97.00 85 THR A N 1
ATOM 667 C CA . THR A 1 85 ? -2.130 2.357 -9.820 1.00 97.00 85 THR A CA 1
ATOM 668 C C . THR A 1 85 ? -1.098 1.243 -9.783 1.00 97.00 85 THR A C 1
ATOM 670 O O . THR A 1 85 ? -0.134 1.253 -10.551 1.00 97.00 85 THR A O 1
ATOM 673 N N . ILE A 1 86 ? -1.263 0.336 -8.827 1.00 97.81 86 ILE A N 1
ATOM 674 C CA . ILE A 1 86 ? -0.330 -0.751 -8.541 1.00 97.81 86 ILE A CA 1
ATOM 675 C C . ILE A 1 86 ? -1.146 -2.045 -8.573 1.00 97.81 86 ILE A C 1
ATOM 677 O O . ILE A 1 86 ? -1.922 -2.300 -7.658 1.00 97.81 86 ILE A O 1
ATOM 681 N N . GLU A 1 87 ? -0.992 -2.826 -9.640 1.00 97.62 87 GLU A N 1
ATOM 682 C CA . GLU A 1 87 ? -1.808 -4.015 -9.935 1.00 97.62 87 GLU A CA 1
ATOM 683 C C . GLU A 1 87 ? -0.922 -5.284 -10.044 1.00 97.62 87 GLU A C 1
ATOM 685 O O . GLU A 1 87 ? -0.684 -5.785 -11.148 1.00 97.62 87 GLU A O 1
ATOM 690 N N . PRO A 1 88 ? -0.321 -5.781 -8.937 1.00 96.50 88 PRO A N 1
ATOM 691 C CA . PRO A 1 88 ? 0.428 -7.035 -8.924 1.00 96.50 88 PRO A CA 1
ATOM 692 C C . PRO A 1 88 ? -0.424 -8.233 -8.457 1.00 96.50 88 PRO A C 1
ATOM 694 O O . PRO A 1 88 ? -1.273 -8.064 -7.593 1.00 96.50 88 PRO A O 1
ATOM 697 N N . GLU A 1 89 ? -0.139 -9.475 -8.875 1.00 95.25 89 GLU A N 1
ATOM 698 C CA . GLU A 1 89 ? -0.760 -10.643 -8.204 1.00 95.25 89 GLU A CA 1
ATOM 699 C C . GLU A 1 89 ? -0.326 -10.715 -6.721 1.00 95.25 89 GLU A C 1
ATOM 701 O O . GLU A 1 89 ? -1.152 -10.922 -5.832 1.00 95.25 89 GLU A O 1
ATOM 706 N N . ASN A 1 90 ? 0.959 -10.469 -6.428 1.00 97.31 90 ASN A N 1
ATOM 707 C CA . ASN A 1 90 ? 1.500 -10.437 -5.065 1.00 97.31 90 ASN A CA 1
ATOM 708 C C . ASN A 1 90 ? 2.322 -9.164 -4.793 1.00 97.31 90 ASN A C 1
ATOM 710 O O . ASN A 1 90 ? 3.326 -8.906 -5.465 1.00 97.31 90 ASN A O 1
ATOM 714 N N . LEU A 1 91 ? 1.948 -8.413 -3.752 1.00 98.38 91 LEU A N 1
ATOM 715 C CA . LEU A 1 91 ? 2.646 -7.221 -3.259 1.00 98.38 91 LEU A CA 1
ATOM 716 C C . LEU A 1 91 ? 3.315 -7.485 -1.901 1.00 98.38 91 LEU A C 1
ATOM 718 O O . LEU A 1 91 ? 2.644 -7.804 -0.920 1.00 98.38 91 LEU A O 1
ATOM 722 N N . GLU A 1 92 ? 4.628 -7.262 -1.802 1.00 98.31 92 GLU A N 1
ATOM 723 C CA . GLU A 1 92 ? 5.350 -7.233 -0.522 1.00 98.31 92 GLU A CA 1
ATOM 724 C C . GLU A 1 92 ? 6.067 -5.889 -0.316 1.00 98.31 92 GLU A C 1
ATOM 726 O O . GLU A 1 92 ? 7.016 -5.564 -1.032 1.00 98.31 92 GLU A O 1
ATOM 731 N N . MET A 1 93 ? 5.674 -5.142 0.721 1.00 97.81 93 MET A N 1
ATOM 732 C CA . MET A 1 93 ? 6.334 -3.911 1.175 1.00 97.81 93 MET A CA 1
ATOM 733 C C . MET A 1 93 ? 6.958 -4.134 2.558 1.00 97.81 93 MET A C 1
ATOM 735 O O . MET A 1 93 ? 6.266 -4.479 3.521 1.00 97.81 93 MET A O 1
ATOM 739 N N . ARG A 1 94 ? 8.287 -3.990 2.678 1.00 94.75 94 ARG A N 1
ATOM 740 C CA . ARG A 1 94 ? 9.007 -4.348 3.919 1.00 94.75 94 ARG A CA 1
ATOM 741 C C . ARG A 1 94 ? 9.279 -3.194 4.875 1.00 94.75 94 ARG A C 1
ATOM 743 O O . ARG A 1 94 ? 8.895 -3.308 6.032 1.00 94.75 94 ARG A O 1
ATOM 750 N N . ALA A 1 95 ? 10.008 -2.180 4.431 1.00 95.12 95 ALA A N 1
ATOM 751 C CA . ALA A 1 95 ? 10.366 -1.010 5.220 1.00 95.12 95 ALA A CA 1
ATOM 752 C C . ALA A 1 95 ? 10.175 0.224 4.339 1.00 95.12 95 ALA A C 1
ATOM 754 O O . ALA A 1 95 ? 10.822 0.331 3.291 1.00 95.12 95 ALA A O 1
ATOM 755 N N . MET A 1 96 ? 9.259 1.098 4.742 1.00 96.81 96 MET A N 1
ATOM 756 C CA . MET A 1 96 ? 9.076 2.417 4.144 1.00 96.81 96 MET A CA 1
ATOM 757 C C . MET A 1 96 ? 9.095 3.463 5.255 1.00 96.81 96 MET A C 1
ATOM 759 O O . MET A 1 96 ? 8.359 3.323 6.231 1.00 96.81 96 MET A O 1
ATOM 763 N N . GLU A 1 97 ? 9.959 4.457 5.099 1.00 94.69 97 GLU A N 1
ATOM 764 C CA . GLU A 1 97 ? 10.122 5.608 5.989 1.00 94.69 97 GLU A CA 1
ATOM 765 C C . GLU A 1 97 ? 9.848 6.856 5.126 1.00 94.69 97 GLU A C 1
ATOM 767 O O . GLU A 1 97 ? 10.521 7.057 4.113 1.00 94.69 97 GLU A O 1
ATOM 772 N N . ASP A 1 98 ? 8.812 7.634 5.452 1.00 92.81 98 ASP A N 1
ATOM 773 C CA . ASP A 1 98 ? 8.363 8.785 4.646 1.00 92.81 98 ASP A CA 1
ATOM 774 C C . ASP A 1 98 ? 7.910 9.969 5.525 1.00 92.81 98 ASP A C 1
ATOM 776 O O . ASP A 1 98 ? 7.646 9.785 6.710 1.00 92.81 98 ASP A O 1
ATOM 780 N N . GLU A 1 99 ? 7.748 11.178 4.978 1.00 91.56 99 GLU A N 1
ATOM 781 C CA . GLU A 1 99 ? 6.923 12.202 5.650 1.00 91.56 99 GLU A CA 1
ATOM 782 C C . GLU A 1 99 ? 5.459 12.103 5.175 1.00 91.56 99 GLU A C 1
ATOM 784 O O . GLU A 1 99 ? 4.534 12.187 5.986 1.00 91.56 99 GLU A O 1
ATOM 789 N N . ASN A 1 100 ? 5.219 11.864 3.879 1.00 94.38 100 ASN A N 1
ATOM 790 C CA . ASN A 1 100 ? 3.888 11.859 3.263 1.00 94.38 100 ASN A CA 1
ATOM 791 C C . ASN A 1 100 ? 3.719 10.701 2.262 1.00 94.38 100 ASN A C 1
ATOM 793 O O . ASN A 1 100 ? 4.008 10.827 1.067 1.00 94.38 100 ASN A O 1
ATOM 797 N N . LEU A 1 101 ? 3.146 9.592 2.737 1.00 97.19 101 LEU A N 1
ATOM 798 C CA . LEU A 1 101 ? 2.881 8.391 1.944 1.00 97.19 101 LEU A CA 1
ATOM 799 C C . LEU A 1 101 ? 1.429 8.357 1.430 1.00 97.19 101 LEU A C 1
ATOM 801 O O . LEU A 1 101 ? 0.486 8.154 2.198 1.00 97.19 101 LEU A O 1
ATOM 805 N N . GLU A 1 102 ? 1.238 8.488 0.112 1.00 97.75 102 GLU A N 1
ATOM 806 C CA . GLU A 1 102 ? -0.082 8.447 -0.539 1.00 97.75 102 GLU A CA 1
ATOM 807 C C . GLU A 1 102 ? -0.229 7.228 -1.472 1.00 97.75 102 GLU A C 1
ATOM 809 O O . GLU A 1 102 ? 0.442 7.114 -2.500 1.00 97.75 102 GLU A O 1
ATOM 814 N N . MET A 1 103 ? -1.182 6.344 -1.159 1.00 97.81 103 MET A N 1
ATOM 815 C CA . MET A 1 103 ? -1.526 5.147 -1.939 1.00 97.81 103 MET A CA 1
ATOM 816 C C . MET A 1 103 ? -2.950 5.260 -2.500 1.00 97.81 103 MET A C 1
ATOM 818 O O . MET A 1 103 ? -3.928 5.304 -1.748 1.00 97.81 103 MET A O 1
ATOM 822 N N . LYS A 1 104 ? -3.093 5.346 -3.833 1.00 95.25 104 LYS A N 1
ATOM 823 C CA . LYS A 1 104 ? -4.384 5.687 -4.473 1.00 95.25 104 LYS A CA 1
ATOM 824 C C . LYS A 1 104 ? -5.247 4.491 -4.833 1.00 95.25 104 LYS A C 1
ATOM 826 O O . LYS A 1 104 ? -6.412 4.478 -4.447 1.00 95.25 104 LYS A O 1
ATOM 831 N N . ALA A 1 105 ? -4.706 3.560 -5.603 1.00 96.50 105 ALA A N 1
ATOM 832 C CA . ALA A 1 105 ? -5.384 2.358 -6.056 1.00 96.50 105 ALA A CA 1
ATOM 833 C C . ALA A 1 105 ? -4.376 1.205 -6.081 1.00 96.50 105 ALA A C 1
ATOM 835 O O . ALA A 1 105 ? -3.393 1.252 -6.829 1.00 96.50 105 ALA A O 1
ATOM 836 N N . MET A 1 106 ? -4.620 0.193 -5.253 1.00 97.81 106 MET A N 1
ATOM 837 C CA . MET A 1 106 ? -3.912 -1.082 -5.304 1.00 97.81 106 MET A CA 1
ATOM 838 C C . MET A 1 106 ? -4.922 -2.221 -5.434 1.00 97.81 106 MET A C 1
ATOM 840 O O . MET A 1 106 ? -5.879 -2.277 -4.662 1.00 97.81 106 MET A O 1
ATOM 844 N N . GLU A 1 107 ? -4.687 -3.117 -6.387 1.00 97.31 107 GLU A N 1
ATOM 845 C CA . GLU A 1 107 ? -5.478 -4.330 -6.630 1.00 97.31 107 GLU A CA 1
ATOM 846 C C . GLU A 1 107 ? -4.503 -5.516 -6.663 1.00 97.31 107 GLU A C 1
ATOM 848 O O . GLU A 1 107 ? -3.500 -5.450 -7.373 1.00 97.31 107 GLU A O 1
ATOM 853 N N . ALA A 1 108 ? -4.728 -6.561 -5.860 1.00 96.44 108 ALA A N 1
ATOM 854 C CA . ALA A 1 108 ? -3.837 -7.728 -5.799 1.00 96.44 108 ALA A CA 1
ATOM 855 C C . ALA A 1 108 ? -4.554 -9.001 -5.326 1.00 96.44 108 ALA A C 1
ATOM 857 O O . ALA A 1 108 ? -5.623 -8.926 -4.737 1.00 96.44 108 ALA A O 1
ATOM 858 N N . GLU A 1 109 ? -3.955 -10.187 -5.480 1.00 95.75 109 GLU A N 1
ATOM 859 C CA . GLU A 1 109 ? -4.422 -11.368 -4.730 1.00 95.75 109 GLU A CA 1
ATOM 860 C C . GLU A 1 109 ? -3.988 -11.237 -3.258 1.00 95.75 109 GLU A C 1
ATOM 862 O O . GLU A 1 109 ? -4.785 -11.398 -2.332 1.00 95.75 109 GLU A O 1
ATOM 867 N N . ASN A 1 110 ? -2.717 -10.878 -3.032 1.00 96.50 110 ASN A N 1
ATOM 868 C CA . ASN A 1 110 ? -2.120 -10.795 -1.698 1.00 96.50 110 ASN A CA 1
ATOM 869 C C . ASN A 1 110 ? -1.289 -9.514 -1.513 1.00 96.50 110 ASN A C 1
ATOM 871 O O . ASN A 1 110 ? -0.389 -9.232 -2.306 1.00 96.50 110 ASN A O 1
ATOM 875 N N . MET A 1 111 ? -1.512 -8.790 -0.410 1.00 98.44 111 MET A N 1
ATOM 876 C CA . MET A 1 111 ? -0.702 -7.641 0.017 1.00 98.44 111 MET A CA 1
ATOM 877 C C . MET A 1 111 ? -0.120 -7.847 1.425 1.00 98.44 111 MET A C 1
ATOM 879 O O . MET A 1 111 ? -0.856 -7.998 2.400 1.00 98.44 111 MET A O 1
ATOM 883 N N . GLU A 1 112 ? 1.208 -7.795 1.563 1.00 98.19 112 GLU A N 1
ATOM 884 C CA . GLU A 1 112 ? 1.914 -7.859 2.853 1.00 98.19 112 GLU A CA 1
ATOM 885 C C . GLU A 1 112 ? 2.703 -6.561 3.109 1.00 98.19 112 GLU A C 1
ATOM 887 O O . GLU A 1 112 ? 3.686 -6.272 2.427 1.00 98.19 112 GLU A O 1
ATOM 892 N N . MET A 1 113 ? 2.314 -5.803 4.140 1.00 97.69 113 MET A N 1
ATOM 893 C CA . MET A 1 113 ? 2.977 -4.572 4.597 1.00 97.69 113 MET A CA 1
ATOM 894 C C . MET A 1 113 ? 3.607 -4.794 5.979 1.00 97.69 113 MET A C 1
ATOM 896 O O . MET A 1 113 ? 2.908 -5.095 6.952 1.00 97.69 113 MET A O 1
ATOM 900 N N . LYS A 1 114 ? 4.940 -4.698 6.094 1.00 94.31 114 LYS A N 1
ATOM 901 C CA . LYS A 1 114 ? 5.662 -5.113 7.320 1.00 94.31 114 LYS A CA 1
ATOM 902 C C . LYS A 1 114 ? 5.950 -3.987 8.300 1.00 94.31 114 LYS A C 1
ATOM 904 O O . LYS A 1 114 ? 5.563 -4.126 9.455 1.00 94.31 114 LYS A O 1
ATOM 909 N N . ALA A 1 115 ? 6.661 -2.955 7.873 1.00 94.81 115 ALA A N 1
ATOM 910 C CA . ALA A 1 115 ? 7.001 -1.792 8.678 1.00 94.81 115 ALA A CA 1
ATOM 911 C C . ALA A 1 115 ? 6.830 -0.546 7.807 1.00 94.81 115 ALA A C 1
ATOM 913 O O . ALA A 1 115 ? 7.486 -0.437 6.769 1.00 94.81 115 ALA A O 1
ATOM 914 N N . MET A 1 116 ? 5.927 0.344 8.208 1.00 96.94 116 MET A N 1
ATOM 915 C CA . MET A 1 116 ? 5.758 1.658 7.592 1.00 96.94 116 MET A CA 1
ATOM 916 C C . MET A 1 116 ? 5.715 2.721 8.689 1.00 96.94 116 MET A C 1
ATOM 918 O O . MET A 1 116 ? 4.974 2.567 9.659 1.00 96.94 116 MET A O 1
ATOM 922 N N . GLU A 1 117 ? 6.527 3.758 8.531 1.00 94.38 117 GLU A N 1
ATOM 923 C CA . GLU A 1 117 ? 6.647 4.907 9.431 1.00 94.38 117 GLU A CA 1
ATOM 924 C C . GLU A 1 117 ? 6.438 6.165 8.577 1.00 94.38 117 GLU A C 1
ATOM 926 O O . GLU A 1 117 ? 7.139 6.341 7.578 1.00 94.38 117 GLU A O 1
ATOM 931 N N . ALA A 1 118 ? 5.436 6.989 8.900 1.00 93.94 118 ALA A N 1
ATOM 932 C CA . ALA A 1 118 ? 5.170 8.235 8.172 1.00 93.94 118 ALA A CA 1
ATOM 933 C C . ALA A 1 118 ? 4.468 9.291 9.034 1.00 93.94 118 ALA A C 1
ATOM 935 O O . ALA A 1 118 ? 3.629 8.934 9.851 1.00 93.94 118 ALA A O 1
ATOM 936 N N . GLU A 1 119 ? 4.708 10.592 8.826 1.00 94.06 119 GLU A N 1
ATOM 937 C CA . GLU A 1 119 ? 3.878 11.625 9.482 1.00 94.06 119 GLU A CA 1
ATOM 938 C C . GLU A 1 119 ? 2.417 11.480 9.019 1.00 94.06 119 GLU A C 1
ATOM 940 O O . GLU A 1 119 ? 1.500 11.352 9.834 1.00 94.06 119 GLU A O 1
ATOM 945 N N . ASN A 1 120 ? 2.206 11.399 7.700 1.00 94.81 120 ASN A N 1
ATOM 946 C CA . ASN A 1 120 ? 0.888 11.247 7.089 1.00 94.81 120 ASN A CA 1
ATOM 947 C C . ASN A 1 120 ? 0.844 10.027 6.154 1.00 94.81 120 ASN A C 1
ATOM 949 O O . ASN A 1 120 ? 1.630 9.920 5.211 1.00 94.81 120 ASN A O 1
ATOM 953 N N . LEU A 1 121 ? -0.118 9.128 6.383 1.00 97.50 121 LEU A N 1
ATOM 954 C CA . LEU A 1 121 ? -0.312 7.892 5.622 1.00 97.50 121 LEU A CA 1
ATOM 955 C C . LEU A 1 121 ? -1.764 7.803 5.120 1.00 97.50 121 LEU A C 1
ATOM 957 O O . LEU A 1 121 ? -2.699 7.599 5.896 1.00 97.50 121 LEU A O 1
ATOM 961 N N . GLU A 1 122 ? -1.966 7.939 3.806 1.00 97.19 122 GLU A N 1
ATOM 962 C CA . GLU A 1 122 ? -3.294 7.918 3.175 1.00 97.19 122 GLU A CA 1
ATOM 963 C C . GLU A 1 122 ? -3.445 6.716 2.221 1.00 97.19 122 GLU A C 1
ATOM 965 O O . GLU A 1 122 ? -2.830 6.667 1.155 1.00 97.19 122 GLU A O 1
ATOM 970 N N . MET A 1 123 ? -4.318 5.763 2.571 1.00 97.06 123 MET A N 1
ATOM 971 C CA . MET A 1 123 ? -4.725 4.628 1.725 1.00 97.06 123 MET A CA 1
ATOM 972 C C . MET A 1 123 ? -6.147 4.844 1.192 1.00 97.06 123 MET A C 1
ATOM 974 O O . MET A 1 123 ? -7.116 4.877 1.957 1.00 97.06 123 MET A O 1
ATOM 978 N N . LYS A 1 124 ? -6.299 5.003 -0.131 1.00 93.62 124 LYS A N 1
ATOM 979 C CA . LYS A 1 124 ? -7.584 5.392 -0.747 1.00 93.62 124 LYS A CA 1
ATOM 980 C C . LYS A 1 124 ? -8.446 4.229 -1.200 1.00 93.62 124 LYS A C 1
ATOM 982 O O . LYS A 1 124 ? -9.575 4.143 -0.731 1.00 93.62 124 LYS A O 1
ATOM 987 N N . ALA A 1 125 ? -7.955 3.414 -2.123 1.00 95.56 125 ALA A N 1
ATOM 988 C CA . ALA A 1 125 ? -8.644 2.241 -2.641 1.00 95.56 125 ALA A CA 1
ATOM 989 C C . ALA A 1 125 ? -7.675 1.056 -2.613 1.00 95.56 125 ALA A C 1
ATOM 991 O O . ALA A 1 125 ? -6.622 1.110 -3.249 1.00 95.56 125 ALA A O 1
ATOM 992 N N . MET A 1 126 ? -8.021 0.026 -1.846 1.00 97.50 126 MET A N 1
ATOM 993 C CA . MET A 1 126 ? -7.257 -1.213 -1.717 1.00 97.50 126 MET A CA 1
ATOM 994 C C . MET A 1 126 ? -8.231 -2.384 -1.873 1.00 97.50 126 MET A C 1
ATOM 996 O O . MET A 1 126 ? -9.177 -2.478 -1.091 1.00 97.50 126 MET A O 1
ATOM 1000 N N . GLU A 1 127 ? -7.994 -3.255 -2.849 1.00 96.50 127 GLU A N 1
ATOM 1001 C CA . GLU A 1 127 ? -8.802 -4.451 -3.122 1.00 96.50 127 GLU A CA 1
ATOM 1002 C C . GLU A 1 127 ? -7.873 -5.675 -3.177 1.00 96.50 127 GLU A C 1
ATOM 1004 O O . GLU A 1 127 ? -6.916 -5.682 -3.954 1.00 96.50 127 GLU A O 1
ATOM 1009 N N . ALA A 1 128 ? -8.085 -6.684 -2.321 1.00 96.25 128 ALA A N 1
ATOM 1010 C CA . ALA A 1 128 ? -7.348 -7.955 -2.405 1.00 96.25 128 ALA A CA 1
ATOM 1011 C C . ALA A 1 128 ? -8.008 -9.123 -1.664 1.00 96.25 128 ALA A C 1
ATOM 1013 O O . ALA A 1 128 ? -8.703 -8.910 -0.680 1.00 96.25 128 ALA A O 1
ATOM 1014 N N . GLU A 1 129 ? -7.716 -10.377 -2.031 1.00 94.62 129 GLU A N 1
ATOM 1015 C CA . GLU A 1 129 ? -8.163 -11.527 -1.220 1.00 94.62 129 GLU A CA 1
ATOM 1016 C C . GLU A 1 129 ? -7.574 -11.455 0.204 1.00 94.62 129 GLU A C 1
ATOM 1018 O O . GLU A 1 129 ? -8.279 -11.670 1.193 1.00 94.62 129 GLU A O 1
ATOM 1023 N N . ASN A 1 130 ? -6.287 -11.103 0.336 1.00 95.19 130 ASN A N 1
ATOM 1024 C CA . ASN A 1 130 ? -5.607 -11.022 1.632 1.00 95.19 130 ASN A CA 1
ATOM 1025 C C . ASN A 1 130 ? -4.778 -9.739 1.789 1.00 95.19 130 ASN A C 1
ATOM 1027 O O . ASN A 1 130 ? -3.886 -9.462 0.987 1.00 95.19 130 ASN A O 1
ATOM 1031 N N . ILE A 1 131 ? -4.988 -9.012 2.890 1.00 97.81 131 ILE A N 1
ATOM 1032 C CA . ILE A 1 131 ? -4.190 -7.849 3.301 1.00 97.81 131 ILE A CA 1
ATOM 1033 C C . ILE A 1 131 ? -3.639 -8.082 4.719 1.00 97.81 131 ILE A C 1
ATOM 1035 O O . ILE A 1 131 ? -4.392 -8.217 5.685 1.00 97.81 131 ILE A O 1
ATOM 1039 N N . GLU A 1 132 ? -2.312 -8.100 4.873 1.00 97.31 132 GLU A N 1
ATOM 1040 C CA . GLU A 1 132 ? -1.626 -8.248 6.165 1.00 97.31 132 GLU A CA 1
ATOM 1041 C C . GLU A 1 132 ? -0.745 -7.021 6.468 1.00 97.31 132 GLU A C 1
ATOM 1043 O O . GLU A 1 132 ? 0.321 -6.848 5.877 1.00 97.31 132 GLU A O 1
ATOM 1048 N N . MET A 1 133 ? -1.148 -6.202 7.445 1.00 96.62 133 MET A N 1
ATOM 1049 C CA . MET A 1 133 ? -0.394 -5.045 7.955 1.00 96.62 133 MET A CA 1
ATOM 1050 C C . MET A 1 133 ? 0.210 -5.376 9.332 1.00 96.62 133 MET A C 1
ATOM 1052 O O . MET A 1 133 ? -0.511 -5.734 10.271 1.00 96.62 133 MET A O 1
ATOM 1056 N N . LYS A 1 134 ? 1.541 -5.299 9.484 1.00 92.69 134 LYS A N 1
ATOM 1057 C CA . LYS A 1 134 ? 2.233 -5.781 10.704 1.00 92.69 134 LYS A CA 1
ATOM 1058 C C . LYS A 1 134 ? 2.585 -4.682 11.694 1.00 92.69 134 LYS A C 1
ATOM 1060 O O . LYS A 1 134 ? 2.154 -4.792 12.836 1.00 92.69 134 LYS A O 1
ATOM 1065 N N . ALA A 1 135 ? 3.368 -3.698 11.279 1.00 93.62 135 ALA A N 1
ATOM 1066 C CA . ALA A 1 135 ? 3.731 -2.527 12.063 1.00 93.62 135 ALA A CA 1
ATOM 1067 C C . ALA A 1 135 ? 3.488 -1.282 11.202 1.00 93.62 135 ALA A C 1
ATOM 1069 O O . ALA A 1 135 ? 4.084 -1.160 10.130 1.00 93.62 135 ALA A O 1
ATOM 1070 N N . MET A 1 136 ? 2.598 -0.400 11.651 1.00 95.88 136 MET A N 1
ATOM 1071 C CA . MET A 1 136 ? 2.450 0.948 11.102 1.00 95.88 136 MET A CA 1
ATOM 1072 C C . MET A 1 136 ? 2.460 1.953 12.250 1.00 95.88 136 MET A C 1
ATOM 1074 O O . MET A 1 136 ? 1.700 1.780 13.202 1.00 95.88 136 MET A O 1
ATOM 1078 N N . GLU A 1 137 ? 3.297 2.977 12.141 1.00 91.44 137 GLU A N 1
ATOM 1079 C CA . GLU A 1 137 ? 3.429 4.097 13.082 1.00 91.44 137 GLU A CA 1
ATOM 1080 C C . GLU A 1 137 ? 3.202 5.393 12.290 1.00 91.44 137 GLU A C 1
ATOM 1082 O O . GLU A 1 137 ? 3.763 5.542 11.199 1.00 91.44 137 GLU A O 1
ATOM 1087 N N . ALA A 1 138 ? 2.327 6.284 12.772 1.00 93.06 138 ALA A N 1
ATOM 1088 C CA . ALA A 1 138 ? 2.044 7.547 12.083 1.00 93.06 138 ALA A CA 1
ATOM 1089 C C . ALA A 1 138 ? 1.498 8.658 12.995 1.00 93.06 138 ALA A C 1
ATOM 1091 O O . ALA A 1 138 ? 0.941 8.380 14.051 1.00 93.06 138 ALA A O 1
ATOM 1092 N N . GLU A 1 139 ? 1.557 9.925 12.570 1.00 91.88 139 GLU A N 1
ATOM 1093 C CA . GLU A 1 139 ? 0.727 10.961 13.211 1.00 91.88 139 GLU A CA 1
ATOM 1094 C C . GLU A 1 139 ? -0.725 10.816 12.724 1.00 91.88 139 GLU A C 1
ATOM 1096 O O . GLU A 1 139 ? -1.662 10.716 13.518 1.00 91.88 139 GLU A O 1
ATOM 1101 N N . ASN A 1 140 ? -0.920 10.715 11.405 1.00 93.00 140 ASN A N 1
ATOM 1102 C CA . ASN A 1 140 ? -2.239 10.633 10.781 1.00 93.00 140 ASN A CA 1
ATOM 1103 C C . ASN A 1 140 ? -2.338 9.436 9.824 1.00 93.00 140 ASN A C 1
ATOM 1105 O O . ASN A 1 140 ? -1.631 9.371 8.818 1.00 93.00 140 ASN A O 1
ATOM 1109 N N . LEU A 1 141 ? -3.272 8.520 10.098 1.00 96.12 141 LEU A N 1
ATOM 1110 C CA . LEU A 1 141 ? -3.587 7.367 9.253 1.00 96.12 141 LEU A CA 1
ATOM 1111 C C . LEU A 1 141 ? -5.035 7.456 8.744 1.00 96.12 141 LEU A C 1
ATOM 1113 O O . LEU A 1 141 ? -5.981 7.293 9.516 1.00 96.12 141 LEU A O 1
ATOM 1117 N N . GLU A 1 142 ? -5.221 7.668 7.437 1.00 95.44 142 GLU A N 1
ATOM 1118 C CA . GLU A 1 142 ? -6.543 7.616 6.792 1.00 95.44 142 GLU A CA 1
ATOM 1119 C C . GLU A 1 142 ? -6.667 6.399 5.861 1.00 95.44 142 GLU A C 1
ATOM 1121 O O . GLU A 1 142 ? -5.935 6.261 4.880 1.00 95.44 142 GLU A O 1
ATOM 1126 N N . MET A 1 143 ? -7.661 5.545 6.126 1.00 94.44 143 MET A N 1
ATOM 1127 C CA . MET A 1 143 ? -8.067 4.426 5.267 1.00 94.44 143 MET A CA 1
ATOM 1128 C C . MET A 1 143 ? -9.473 4.678 4.709 1.00 94.44 143 MET A C 1
ATOM 1130 O O . MET A 1 143 ? -10.451 4.735 5.460 1.00 94.44 143 MET A O 1
ATOM 1134 N N . ARG A 1 144 ? -9.605 4.849 3.386 1.00 91.25 144 ARG A N 1
ATOM 1135 C CA . ARG A 1 144 ? -10.885 5.262 2.778 1.00 91.25 144 ARG A CA 1
ATOM 1136 C C . ARG A 1 144 ? -11.773 4.137 2.286 1.00 91.25 144 ARG A C 1
ATOM 1138 O O . ARG A 1 144 ? -12.911 4.104 2.726 1.00 91.25 144 ARG A O 1
ATOM 1145 N N . ALA A 1 145 ? -11.313 3.314 1.353 1.00 92.75 145 ALA A N 1
ATOM 1146 C CA . ALA A 1 145 ? -12.067 2.209 0.769 1.00 92.75 145 ALA A CA 1
ATOM 1147 C C . ALA A 1 145 ? -11.157 0.979 0.729 1.00 92.75 145 ALA A C 1
ATOM 1149 O O . ALA A 1 145 ? -10.223 0.920 -0.069 1.00 92.75 145 ALA A O 1
ATOM 1150 N N . ILE A 1 146 ? -11.397 0.042 1.643 1.00 94.69 146 ILE A N 1
ATOM 1151 C CA . ILE A 1 146 ? -10.638 -1.203 1.767 1.00 94.69 146 ILE A CA 1
ATOM 1152 C C . ILE A 1 146 ? -11.623 -2.366 1.617 1.00 94.69 146 ILE A C 1
ATOM 1154 O O . ILE A 1 146 ? -12.543 -2.482 2.428 1.00 94.69 146 ILE A O 1
ATOM 1158 N N . GLU A 1 147 ? -11.426 -3.207 0.606 1.00 92.69 147 GLU A N 1
ATOM 1159 C CA . GLU A 1 147 ? -12.217 -4.416 0.342 1.00 92.69 147 GLU A CA 1
ATOM 1160 C C . GLU A 1 147 ? -11.284 -5.637 0.374 1.00 92.69 147 GLU A C 1
ATOM 1162 O O . GLU A 1 147 ? -10.293 -5.673 -0.359 1.00 92.69 147 GLU A O 1
ATOM 1167 N N . ALA A 1 148 ? -11.541 -6.612 1.258 1.00 92.94 148 ALA A N 1
ATOM 1168 C CA . ALA A 1 148 ? -10.739 -7.841 1.301 1.00 92.94 148 ALA A CA 1
ATOM 1169 C C . ALA A 1 148 ? -11.420 -9.050 1.958 1.00 92.94 148 ALA A C 1
ATOM 1171 O O . ALA A 1 148 ? -12.064 -8.898 2.990 1.00 92.94 148 ALA A O 1
ATOM 1172 N N . GLU A 1 149 ? -11.191 -10.284 1.483 1.00 89.44 149 GLU A N 1
ATOM 1173 C CA . GLU A 1 149 ? -11.687 -11.474 2.210 1.00 89.44 149 GLU A CA 1
ATOM 1174 C C . GLU A 1 149 ? -11.050 -11.572 3.613 1.00 89.44 149 GLU A C 1
ATOM 1176 O O . GLU A 1 149 ? -11.718 -11.890 4.603 1.00 89.44 149 GLU A O 1
ATOM 1181 N N . ASN A 1 150 ? -9.751 -11.274 3.730 1.00 91.00 150 ASN A N 1
ATOM 1182 C CA . ASN A 1 150 ? -9.026 -11.306 5.001 1.00 91.00 150 ASN A CA 1
ATOM 1183 C C . ASN A 1 150 ? -8.158 -10.057 5.192 1.00 91.00 150 ASN A C 1
ATOM 1185 O O . ASN A 1 150 ? -7.168 -9.865 4.490 1.00 91.00 150 ASN A O 1
ATOM 1189 N N . LEU A 1 151 ? -8.465 -9.264 6.219 1.00 93.62 151 LEU A N 1
ATOM 1190 C CA . LEU A 1 151 ? -7.680 -8.109 6.651 1.00 93.62 151 LEU A CA 1
ATOM 1191 C C . LEU A 1 151 ? -7.129 -8.342 8.068 1.00 93.62 151 LEU A C 1
ATOM 1193 O O . LEU A 1 151 ? -7.869 -8.374 9.056 1.00 93.62 151 LEU A O 1
ATOM 1197 N N . GLU A 1 152 ? -5.809 -8.505 8.182 1.00 92.06 152 GLU A N 1
ATOM 1198 C CA . GLU A 1 152 ? -5.103 -8.638 9.462 1.00 92.06 152 GLU A CA 1
ATOM 1199 C C . GLU A 1 152 ? -4.234 -7.406 9.753 1.00 92.06 152 GLU A C 1
ATOM 1201 O O . GLU A 1 152 ? -3.213 -7.183 9.106 1.00 92.06 152 GLU A O 1
ATOM 1206 N N . MET A 1 153 ? -4.581 -6.667 10.808 1.00 91.44 153 MET A N 1
ATOM 1207 C CA . MET A 1 153 ? -3.797 -5.565 11.371 1.00 91.44 153 MET A CA 1
ATOM 1208 C C . MET A 1 153 ? -3.195 -5.977 12.723 1.00 91.44 153 MET A C 1
ATOM 1210 O O . MET A 1 153 ? -3.918 -6.322 13.665 1.00 91.44 153 MET A O 1
ATOM 1214 N N . LYS A 1 154 ? -1.861 -5.977 12.851 1.00 90.62 154 LYS A N 1
ATOM 1215 C CA . LYS A 1 154 ? -1.193 -6.472 14.075 1.00 90.62 154 LYS A CA 1
ATOM 1216 C C . LYS A 1 154 ? -0.851 -5.369 15.070 1.00 90.62 154 LYS A C 1
ATOM 1218 O O . LYS A 1 154 ? -1.367 -5.419 16.178 1.00 90.62 154 LYS A O 1
ATOM 1223 N N . THR A 1 155 ? 0.003 -4.431 14.694 1.00 90.38 155 THR A N 1
ATOM 1224 C CA . THR A 1 155 ? 0.449 -3.319 15.535 1.00 90.38 155 THR A CA 1
ATOM 1225 C C . THR A 1 155 ? 0.302 -2.049 14.717 1.00 90.38 155 THR A C 1
ATOM 1227 O O . THR A 1 155 ? 1.029 -1.860 13.747 1.00 90.38 155 THR A O 1
ATOM 1230 N N . ILE A 1 156 ? -0.697 -1.243 15.055 1.00 90.44 156 ILE A N 1
ATOM 1231 C CA . ILE A 1 156 ? -1.044 -0.009 14.351 1.00 90.44 156 ILE A CA 1
ATOM 1232 C C . ILE A 1 156 ? -1.077 1.086 15.416 1.00 90.44 156 ILE A C 1
ATOM 1234 O O . ILE A 1 156 ? -1.951 1.060 16.281 1.00 90.44 156 ILE A O 1
ATOM 1238 N N . GLU A 1 157 ? -0.101 1.988 15.385 1.00 90.19 157 GLU A N 1
ATOM 1239 C CA . GLU A 1 157 ? 0.146 3.002 16.420 1.00 90.19 157 GLU A CA 1
ATOM 1240 C C . GLU A 1 157 ? 0.076 4.436 15.827 1.00 90.19 157 GLU A C 1
ATOM 1242 O O . GLU A 1 157 ? 1.106 5.099 15.714 1.00 90.19 157 GLU A O 1
ATOM 1247 N N . PRO A 1 158 ? -1.101 4.907 15.350 1.00 90.50 158 PRO A N 1
ATOM 1248 C CA . PRO A 1 158 ? -1.295 6.272 14.864 1.00 90.50 158 PRO A CA 1
ATOM 1249 C C . PRO A 1 158 ? -1.790 7.224 15.970 1.00 90.50 158 PRO A C 1
ATOM 1251 O O . PRO A 1 158 ? -2.631 6.822 16.770 1.00 90.50 158 PRO A O 1
ATOM 1254 N N . GLU A 1 159 ? -1.411 8.508 15.982 1.00 86.62 159 GLU A N 1
ATOM 1255 C CA . GLU A 1 159 ? -2.080 9.479 16.881 1.00 86.62 159 GLU A CA 1
ATOM 1256 C C . GLU A 1 159 ? -3.567 9.648 16.498 1.00 86.62 159 GLU A C 1
ATOM 1258 O O . GLU A 1 159 ? -4.459 9.542 17.350 1.00 86.62 159 GLU A O 1
ATOM 1263 N N . ASN A 1 160 ? -3.844 9.822 15.199 1.00 89.12 160 ASN A N 1
ATOM 1264 C CA . ASN A 1 160 ? -5.186 9.948 14.625 1.00 89.12 160 ASN A CA 1
ATOM 1265 C C . ASN A 1 160 ? -5.458 8.843 13.590 1.00 89.12 160 ASN A C 1
ATOM 1267 O O . ASN A 1 160 ? -4.751 8.734 12.586 1.00 89.12 160 ASN A O 1
ATOM 1271 N N . LEU A 1 161 ? -6.530 8.067 13.784 1.00 91.00 161 LEU A N 1
ATOM 1272 C CA . LEU A 1 161 ? -7.000 7.052 12.834 1.00 91.00 161 LEU A CA 1
ATOM 1273 C C . LEU A 1 161 ? -8.392 7.397 12.294 1.00 91.00 161 LEU A C 1
ATOM 1275 O O . LEU A 1 161 ? -9.365 7.441 13.048 1.00 91.00 161 LEU A O 1
ATOM 1279 N N . GLU A 1 162 ? -8.514 7.540 10.974 1.00 88.81 162 GLU A N 1
ATOM 1280 C CA . GLU A 1 162 ? -9.810 7.599 10.294 1.00 88.81 162 GLU A CA 1
ATOM 1281 C C . GLU A 1 162 ? -10.020 6.405 9.349 1.00 88.81 162 GLU A C 1
ATOM 1283 O O . GLU A 1 162 ? -9.208 6.129 8.466 1.00 88.81 162 GLU A O 1
ATOM 1288 N N . MET A 1 163 ? -11.163 5.724 9.492 1.00 88.00 163 MET A N 1
ATOM 1289 C CA . MET A 1 163 ? -11.606 4.641 8.607 1.00 88.00 163 MET A CA 1
ATOM 1290 C C . MET A 1 163 ? -12.986 4.961 8.019 1.00 88.00 163 MET A C 1
ATOM 1292 O O . MET A 1 163 ? -13.990 5.023 8.741 1.00 88.00 163 MET A O 1
ATOM 1296 N N . ARG A 1 164 ? -13.057 5.195 6.698 1.00 82.94 164 ARG A N 1
ATOM 1297 C CA . ARG A 1 164 ? -14.293 5.670 6.042 1.00 82.94 164 ARG A CA 1
ATOM 1298 C C . ARG A 1 164 ? -15.188 4.555 5.502 1.00 82.94 164 ARG A C 1
ATOM 1300 O O . ARG A 1 164 ? -16.379 4.609 5.789 1.00 82.94 164 ARG A O 1
ATOM 1307 N N . ALA A 1 165 ? -14.650 3.577 4.779 1.00 85.56 165 ALA A N 1
ATOM 1308 C CA . ALA A 1 165 ? -15.357 2.415 4.241 1.00 85.56 165 ALA A CA 1
ATOM 1309 C C . ALA A 1 165 ? -14.444 1.176 4.241 1.00 85.56 165 ALA A C 1
ATOM 1311 O O . ALA A 1 165 ? -13.401 1.162 3.589 1.00 85.56 165 ALA A O 1
ATOM 1312 N N . MET A 1 166 ? -14.832 0.146 4.992 1.00 86.38 166 MET A N 1
ATOM 1313 C CA . MET A 1 166 ? -14.104 -1.120 5.080 1.00 86.38 166 MET A CA 1
ATOM 1314 C C . MET A 1 166 ? -15.084 -2.292 5.025 1.00 86.38 166 MET A C 1
ATOM 1316 O O . MET A 1 166 ? -15.951 -2.423 5.896 1.00 86.38 166 MET A O 1
ATOM 1320 N N . GLU A 1 167 ? -14.922 -3.141 4.017 1.00 83.75 167 GLU A N 1
ATOM 1321 C CA . GLU A 1 167 ? -15.731 -4.334 3.758 1.00 83.75 167 GLU A CA 1
ATOM 1322 C C . GLU A 1 167 ? -14.792 -5.551 3.791 1.00 83.75 167 GLU A C 1
ATOM 1324 O O . GLU A 1 167 ? -13.786 -5.573 3.082 1.00 83.75 167 GLU A O 1
ATOM 1329 N N . ALA A 1 168 ? -15.0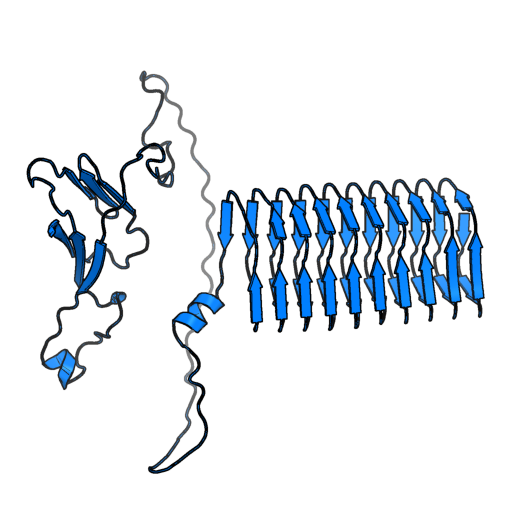46 -6.524 4.680 1.00 85.25 168 ALA A N 1
ATOM 1330 C CA . ALA A 1 168 ? -14.180 -7.703 4.787 1.00 85.25 168 ALA A CA 1
ATOM 1331 C C . ALA A 1 168 ? -14.821 -8.929 5.456 1.00 85.25 168 ALA A C 1
ATOM 1333 O O . ALA A 1 168 ? -15.358 -8.829 6.559 1.00 85.25 168 ALA A O 1
ATOM 1334 N N . ASP A 1 169 ? -14.667 -10.126 4.889 1.00 82.38 169 ASP A N 1
ATOM 1335 C CA . ASP A 1 169 ? -15.213 -11.348 5.508 1.00 82.38 169 ASP A CA 1
ATOM 1336 C C . ASP A 1 169 ? -14.553 -11.633 6.871 1.00 82.38 169 ASP A C 1
ATOM 1338 O O . ASP A 1 169 ? -15.209 -12.050 7.835 1.00 82.38 169 ASP A O 1
ATOM 1342 N N . ASN A 1 170 ? -13.250 -11.362 6.999 1.00 82.06 170 ASN A N 1
ATOM 1343 C CA . ASN A 1 170 ? -12.493 -11.528 8.237 1.00 82.06 170 ASN A CA 1
ATOM 1344 C C . ASN A 1 170 ? -11.612 -10.313 8.543 1.00 82.06 170 ASN A C 1
ATOM 1346 O O . ASN A 1 170 ? -10.590 -10.100 7.900 1.00 82.06 170 ASN A O 1
ATOM 1350 N N . LEU A 1 171 ? -11.937 -9.593 9.620 1.00 87.19 171 LEU A N 1
ATOM 1351 C CA . LEU A 1 171 ? -11.123 -8.512 10.174 1.00 87.19 171 LEU A CA 1
ATOM 1352 C C . LEU A 1 171 ? -10.519 -8.929 11.526 1.00 87.19 171 LEU A C 1
ATOM 1354 O O . LEU A 1 171 ? -11.241 -9.127 12.510 1.00 87.19 171 LEU A O 1
ATOM 1358 N N . GLU A 1 172 ? -9.189 -9.047 11.607 1.00 81.81 172 GLU A N 1
ATOM 1359 C CA . GLU A 1 172 ? -8.462 -9.224 12.875 1.00 81.81 172 GLU A CA 1
ATOM 1360 C C . GLU A 1 172 ? -7.552 -8.028 13.178 1.00 81.81 172 GLU A C 1
ATOM 1362 O O . GLU A 1 172 ? -6.581 -7.780 12.473 1.00 81.81 172 GLU A O 1
ATOM 1367 N N . MET A 1 173 ? -7.826 -7.344 14.291 1.00 83.38 173 MET A N 1
ATOM 1368 C CA . MET A 1 173 ? -7.038 -6.229 14.825 1.00 83.38 173 MET A CA 1
ATOM 1369 C C . MET A 1 173 ? -6.451 -6.637 16.185 1.00 83.38 173 MET A C 1
ATOM 1371 O O . MET A 1 173 ? -7.185 -7.047 17.094 1.00 83.38 173 MET A O 1
ATOM 1375 N N . LYS A 1 174 ? -5.121 -6.609 16.343 1.00 81.69 174 LYS A N 1
ATOM 1376 C CA . LYS A 1 174 ? -4.462 -7.124 17.564 1.00 81.69 174 LYS A CA 1
ATOM 1377 C C . LYS A 1 174 ? -4.119 -6.033 18.568 1.00 81.69 174 LYS A C 1
ATOM 1379 O O . LYS A 1 174 ? -4.618 -6.111 19.687 1.00 81.69 174 LYS A O 1
ATOM 1384 N N . THR A 1 175 ? -3.291 -5.075 18.180 1.00 81.25 175 THR A N 1
ATOM 1385 C CA . THR A 1 175 ? -2.833 -3.966 19.015 1.00 81.25 175 THR A CA 1
ATOM 1386 C C . THR A 1 175 ? -3.053 -2.669 18.256 1.00 81.25 175 THR A C 1
ATOM 1388 O O . THR A 1 175 ? -2.540 -2.506 17.149 1.00 81.25 175 THR A O 1
ATOM 1391 N N . MET A 1 176 ? -3.833 -1.780 18.863 1.00 82.50 176 MET A N 1
ATOM 1392 C CA . MET A 1 176 ? -4.095 -0.428 18.390 1.00 82.50 176 MET A CA 1
ATOM 1393 C C .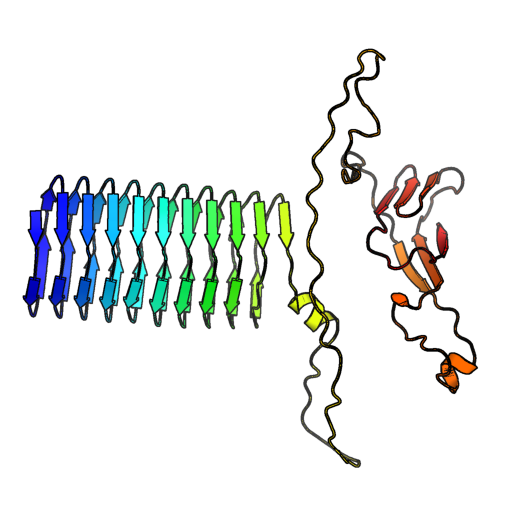 MET A 1 176 ? -3.943 0.544 19.564 1.00 82.50 176 MET A C 1
ATOM 1395 O O . MET A 1 176 ? -4.726 0.485 20.517 1.00 82.50 176 MET A O 1
ATOM 1399 N N . GLU A 1 177 ? -2.925 1.398 19.495 1.00 82.56 177 GLU A N 1
ATOM 1400 C CA . GLU A 1 177 ? -2.637 2.469 20.460 1.00 82.56 177 GLU A CA 1
ATOM 1401 C C . GLU A 1 177 ? -2.783 3.799 19.703 1.00 82.56 177 GLU A C 1
ATOM 1403 O O . GLU A 1 177 ? -2.161 3.962 18.659 1.00 82.56 177 GLU A O 1
ATOM 1408 N N . LEU A 1 178 ? -3.692 4.679 20.142 1.00 84.88 178 LEU A N 1
ATOM 1409 C CA . LEU A 1 178 ? -4.097 5.883 19.402 1.00 84.88 178 LEU A CA 1
ATOM 1410 C C . LEU A 1 178 ? -4.808 6.897 20.306 1.00 84.88 178 LEU A C 1
ATOM 1412 O O . LEU A 1 178 ? -5.433 6.505 21.289 1.00 84.88 178 LEU A O 1
ATOM 1416 N N . GLU A 1 179 ? -4.780 8.188 19.971 1.00 80.06 179 GLU A N 1
ATOM 1417 C CA . GLU A 1 179 ? -5.531 9.212 20.717 1.00 80.06 179 GLU A CA 1
ATOM 1418 C C . GLU A 1 179 ? -6.963 9.371 20.171 1.00 80.06 179 GLU A C 1
ATOM 1420 O O . GLU A 1 179 ? -7.936 9.354 20.936 1.00 80.06 179 GLU A O 1
ATOM 1425 N N . TYR A 1 180 ? -7.113 9.464 18.844 1.00 76.69 180 TYR A N 1
ATOM 1426 C CA . TYR A 1 180 ? -8.393 9.736 18.176 1.00 76.69 180 TYR A CA 1
ATOM 1427 C C . TYR A 1 180 ? -8.759 8.648 17.168 1.00 76.69 180 TYR A C 1
ATOM 1429 O O . TYR A 1 180 ? -7.958 8.276 16.310 1.00 76.69 180 TYR A O 1
ATOM 1437 N N . LEU A 1 181 ? -10.012 8.187 17.227 1.00 84.38 181 LEU A N 1
ATOM 1438 C CA . LEU A 1 181 ? -10.584 7.265 16.249 1.00 84.38 181 LEU A CA 1
ATOM 1439 C C . LEU A 1 181 ? -11.891 7.790 15.650 1.00 84.38 181 LEU A C 1
ATOM 1441 O O . LEU A 1 181 ? -12.869 7.984 16.375 1.00 84.38 181 LEU A O 1
ATOM 1445 N N . GLU A 1 182 ? -11.954 7.871 14.321 1.00 80.56 182 GLU A N 1
ATOM 1446 C CA . GLU A 1 182 ? -13.200 8.044 13.569 1.00 80.56 182 GLU A CA 1
ATOM 1447 C C . GLU A 1 182 ? -13.480 6.819 12.677 1.00 80.56 182 GLU A C 1
ATOM 1449 O O . GLU A 1 182 ? -12.698 6.477 11.791 1.00 80.56 182 GLU A O 1
ATOM 1454 N N . MET A 1 183 ? -14.626 6.157 12.879 1.00 79.88 183 MET A N 1
ATOM 1455 C CA . MET A 1 183 ? -15.105 5.051 12.037 1.00 79.88 183 MET A CA 1
ATOM 1456 C C . MET A 1 183 ? -16.486 5.352 11.444 1.00 79.88 183 MET A C 1
ATOM 1458 O O . MET A 1 183 ? -17.485 5.432 12.169 1.00 79.88 183 MET A O 1
ATOM 1462 N N . LYS A 1 184 ? -16.568 5.451 10.110 1.00 75.94 184 LYS A N 1
ATOM 1463 C CA . LYS A 1 184 ? -17.828 5.722 9.394 1.00 75.94 184 LYS A CA 1
ATOM 1464 C C . LYS A 1 184 ? -18.560 4.435 9.003 1.00 75.94 184 LYS A C 1
ATOM 1466 O O . LYS A 1 184 ? -19.510 4.077 9.694 1.00 75.94 184 LYS A O 1
ATOM 1471 N N . THR A 1 185 ? -18.147 3.717 7.956 1.00 71.00 185 THR A N 1
ATOM 1472 C CA . THR A 1 185 ? -18.774 2.439 7.561 1.00 71.00 185 THR A CA 1
ATOM 1473 C C . THR A 1 185 ? -17.782 1.280 7.637 1.00 71.00 185 THR A C 1
ATOM 1475 O O . THR A 1 185 ? -16.809 1.238 6.896 1.00 71.00 185 THR A O 1
ATOM 1478 N N . MET A 1 186 ? -18.044 0.341 8.546 1.00 72.06 186 MET A N 1
ATOM 1479 C CA . MET A 1 186 ? -17.258 -0.877 8.767 1.00 72.06 186 MET A CA 1
ATOM 1480 C C . MET A 1 186 ? -18.230 -2.058 8.734 1.00 72.06 186 MET A C 1
ATOM 1482 O O . MET A 1 186 ? -19.103 -2.142 9.606 1.00 72.06 186 MET A O 1
ATOM 1486 N N . GLU A 1 187 ? -18.105 -2.952 7.756 1.00 71.69 187 GLU A N 1
ATOM 1487 C CA . GLU A 1 187 ? -19.055 -4.054 7.541 1.00 71.69 187 GLU A CA 1
ATOM 1488 C C . GLU A 1 187 ? -18.394 -5.446 7.505 1.00 71.69 187 GLU A C 1
ATOM 1490 O O . GLU A 1 187 ? -18.602 -6.191 6.551 1.00 71.69 187 GLU A O 1
ATOM 1495 N N . PRO A 1 188 ? -17.617 -5.857 8.531 1.00 74.81 188 PRO A N 1
ATOM 1496 C CA . PRO A 1 188 ? -17.035 -7.190 8.521 1.00 74.81 188 PRO A CA 1
ATOM 1497 C C . PRO A 1 188 ? -18.056 -8.298 8.836 1.00 74.81 188 PRO A C 1
ATOM 1499 O O . PRO A 1 188 ? -18.916 -8.126 9.714 1.00 74.81 188 PRO A O 1
ATOM 1502 N N . GLU A 1 189 ? -17.929 -9.474 8.207 1.00 70.75 189 GLU A N 1
ATOM 1503 C CA . GLU A 1 189 ? -18.675 -10.665 8.655 1.00 70.75 189 GLU A CA 1
ATOM 1504 C C . GLU A 1 189 ? -18.151 -11.149 10.015 1.00 70.75 189 GLU A C 1
ATOM 1506 O O . GLU A 1 189 ? -18.924 -11.338 10.961 1.00 70.75 189 GLU A O 1
ATOM 1511 N N . ASN A 1 190 ? -16.826 -11.295 10.136 1.00 68.94 190 ASN A N 1
ATOM 1512 C CA . ASN A 1 190 ? -16.135 -11.763 11.335 1.00 68.94 190 ASN A CA 1
ATOM 1513 C C . ASN A 1 190 ? -15.160 -10.702 11.855 1.00 68.94 190 ASN A C 1
ATOM 1515 O O . ASN A 1 190 ? -14.139 -10.427 11.231 1.00 68.94 190 ASN A O 1
ATOM 1519 N N . LEU A 1 191 ? -15.417 -10.169 13.053 1.00 79.69 191 LEU A N 1
ATOM 1520 C CA . LEU A 1 191 ? -14.549 -9.188 13.714 1.00 79.69 191 LEU A CA 1
ATOM 1521 C C . LEU A 1 191 ? -13.843 -9.783 14.941 1.00 79.69 191 LEU A C 1
ATOM 1523 O O . LEU A 1 191 ? -14.485 -10.309 15.854 1.00 79.69 191 LEU A O 1
ATOM 1527 N N . LYS A 1 192 ? -12.515 -9.644 15.005 1.00 72.50 192 LYS A N 1
ATOM 1528 C CA . LYS A 1 192 ? -11.685 -9.983 16.171 1.00 72.50 192 LYS A CA 1
ATOM 1529 C C . LYS A 1 192 ? -10.853 -8.771 16.572 1.00 72.50 192 LYS A C 1
ATOM 1531 O O . LYS A 1 192 ? -9.973 -8.361 15.828 1.00 72.50 192 LYS A O 1
ATOM 1536 N N . MET A 1 193 ? -11.075 -8.256 17.776 1.00 75.00 193 MET A N 1
ATOM 1537 C CA . MET A 1 193 ? -10.245 -7.211 18.386 1.00 75.00 193 MET A CA 1
ATOM 1538 C C . MET A 1 193 ? -9.634 -7.754 19.683 1.00 75.00 193 MET A C 1
ATOM 1540 O O . MET A 1 193 ? -10.319 -8.477 20.414 1.00 75.00 193 MET A O 1
ATOM 1544 N N . LYS A 1 194 ? -8.356 -7.463 19.966 1.00 70.06 194 LYS A N 1
ATOM 1545 C CA . LYS A 1 194 ? -7.686 -7.897 21.213 1.00 70.06 194 LYS A CA 1
ATOM 1546 C C . LYS A 1 194 ? -7.373 -6.743 22.163 1.00 70.06 194 LYS A C 1
ATOM 1548 O O . LYS A 1 194 ? -7.819 -6.793 23.306 1.00 70.06 194 LYS A O 1
ATOM 1553 N N . THR A 1 195 ? -6.639 -5.743 21.688 1.00 68.00 195 THR A N 1
ATOM 1554 C CA . THR A 1 195 ? -6.205 -4.572 22.456 1.00 68.00 195 THR A CA 1
ATOM 1555 C C . THR A 1 195 ? -6.439 -3.330 21.606 1.00 68.00 195 THR A C 1
ATOM 1557 O O . THR A 1 195 ? -5.911 -3.238 20.500 1.00 68.00 195 THR A O 1
ATOM 1560 N N . MET A 1 196 ? -7.251 -2.405 22.111 1.00 70.12 196 MET A N 1
ATOM 1561 C CA . MET A 1 196 ? -7.553 -1.130 21.467 1.00 70.12 196 MET A CA 1
ATOM 1562 C C . MET A 1 196 ? -7.821 -0.106 22.571 1.00 70.12 196 MET A C 1
ATOM 1564 O O . MET A 1 196 ? -8.755 -0.301 23.352 1.00 70.12 196 MET A O 1
ATOM 1568 N N . GLU A 1 197 ? -6.992 0.933 22.668 1.00 67.12 197 GLU A N 1
ATOM 1569 C CA . GLU A 1 197 ? -7.043 1.923 23.758 1.00 67.12 197 GLU A CA 1
ATOM 1570 C C . GLU A 1 197 ? -7.092 3.368 23.211 1.00 67.12 197 GLU A C 1
ATOM 1572 O O . GLU A 1 197 ? -6.102 4.081 23.322 1.00 67.12 197 GLU A O 1
ATOM 1577 N N . PRO A 1 198 ? -8.218 3.811 22.606 1.00 70.81 198 PRO A N 1
ATOM 1578 C CA . PRO A 1 198 ? -8.385 5.190 22.151 1.00 70.81 198 PRO A CA 1
ATOM 1579 C C . PRO A 1 198 ? -8.741 6.131 23.316 1.00 70.81 198 PRO A C 1
ATOM 1581 O O . PRO A 1 198 ? -9.572 5.775 24.159 1.00 70.81 198 PRO A O 1
ATOM 1584 N N . GLU A 1 199 ? -8.203 7.357 23.338 1.00 62.31 199 GLU A N 1
ATOM 1585 C CA . GLU A 1 199 ? -8.686 8.397 24.269 1.00 62.31 199 GLU A CA 1
ATOM 1586 C C . GLU A 1 199 ? -10.088 8.896 23.876 1.00 62.31 199 GLU A C 1
ATOM 1588 O O . GLU A 1 199 ? -10.929 9.162 24.741 1.00 62.31 199 GLU A O 1
ATOM 1593 N N . THR A 1 200 ? -10.366 8.990 22.571 1.00 60.91 200 THR A N 1
ATOM 1594 C CA . THR A 1 200 ? -11.665 9.405 22.020 1.00 60.91 200 THR A CA 1
ATOM 1595 C C . THR A 1 200 ? -12.082 8.553 20.817 1.00 60.91 200 THR A C 1
ATOM 1597 O O . THR A 1 200 ? -11.252 8.064 20.053 1.00 60.91 200 THR A O 1
ATOM 1600 N N . MET A 1 201 ? -13.392 8.339 20.654 1.00 72.06 201 MET A N 1
ATOM 1601 C CA . MET A 1 201 ? -13.925 7.388 19.675 1.00 72.06 201 MET A CA 1
ATOM 1602 C C . MET A 1 201 ? -15.279 7.842 19.113 1.00 72.06 201 MET A C 1
ATOM 1604 O O . MET A 1 201 ? -16.270 7.899 19.845 1.00 72.06 201 MET A O 1
ATOM 1608 N N . GLU A 1 202 ? -15.345 8.090 17.805 1.00 69.50 202 GLU A N 1
ATOM 1609 C CA . GLU A 1 202 ? -16.589 8.304 17.058 1.00 69.50 202 GLU A CA 1
ATOM 1610 C C . GLU A 1 202 ? -16.869 7.107 16.132 1.00 69.50 202 GLU A C 1
ATOM 1612 O O . GLU A 1 202 ? -16.036 6.715 15.316 1.00 69.50 202 GLU A O 1
ATOM 1617 N N . MET A 1 203 ? -18.058 6.504 16.252 1.00 61.47 203 MET A N 1
ATOM 1618 C CA . MET A 1 203 ? -18.498 5.377 15.416 1.00 61.47 203 MET A CA 1
ATOM 1619 C C . MET A 1 203 ? -19.929 5.574 14.906 1.00 61.47 203 MET A C 1
ATOM 1621 O O . MET A 1 203 ? -20.828 5.867 15.699 1.00 61.47 203 MET A O 1
ATOM 1625 N N . ILE A 1 204 ? -20.186 5.288 13.622 1.00 54.53 204 ILE A N 1
ATOM 1626 C CA . ILE A 1 204 ? -21.548 5.271 13.041 1.00 54.53 204 ILE A CA 1
ATOM 1627 C C . ILE A 1 204 ? -21.874 3.912 12.371 1.00 54.53 204 ILE A C 1
ATOM 1629 O O . ILE A 1 204 ? -22.106 3.839 11.164 1.00 54.53 204 ILE A O 1
ATOM 1633 N N . PRO A 1 205 ? -21.949 2.794 13.124 1.00 53.62 205 PRO A N 1
ATOM 1634 C CA . PRO A 1 205 ? -22.123 1.470 12.536 1.00 53.62 205 PRO A CA 1
ATOM 1635 C C . PRO A 1 205 ? -23.595 1.209 12.171 1.00 53.62 205 PRO A C 1
ATOM 1637 O O . PRO A 1 205 ? -24.400 0.755 12.992 1.00 53.62 205 PRO A O 1
ATOM 1640 N N . VAL A 1 206 ? -23.950 1.463 10.909 1.00 47.03 206 VAL A N 1
ATOM 1641 C CA . VAL A 1 206 ? -25.325 1.322 10.390 1.00 47.03 206 VAL A CA 1
ATOM 1642 C C . VAL A 1 206 ? -25.846 -0.121 10.513 1.00 47.03 206 VAL A C 1
ATOM 1644 O O . VAL A 1 206 ? -27.018 -0.322 10.842 1.00 47.03 206 VAL A O 1
ATOM 1647 N N . GLN A 1 207 ? -24.982 -1.129 10.332 1.00 48.25 207 GLN A N 1
ATOM 1648 C CA . GLN A 1 207 ? -25.368 -2.546 10.410 1.00 48.25 207 GLN A CA 1
ATOM 1649 C C . GLN A 1 207 ? -25.222 -3.205 11.788 1.00 48.25 207 GLN A C 1
ATOM 1651 O O . GLN A 1 207 ? -25.933 -4.168 12.071 1.00 48.25 207 GLN A O 1
ATOM 1656 N N . ALA A 1 208 ? -24.390 -2.688 12.699 1.00 46.91 208 ALA A N 1
ATOM 1657 C CA . ALA A 1 208 ? -24.394 -3.203 14.075 1.00 46.91 208 ALA A CA 1
ATOM 1658 C C . ALA A 1 208 ? -25.776 -2.991 14.722 1.00 46.91 208 ALA A C 1
ATOM 1660 O O . ALA A 1 208 ? -26.281 -3.862 15.428 1.00 46.91 208 ALA A O 1
ATOM 1661 N N . LEU A 1 209 ? -26.431 -1.872 14.391 1.00 37.66 209 LEU A N 1
ATOM 1662 C CA . LEU A 1 209 ? -27.823 -1.601 14.745 1.00 37.66 209 LEU A CA 1
ATOM 1663 C C . LEU A 1 209 ? -28.818 -2.533 14.031 1.00 37.66 209 LEU A C 1
ATOM 1665 O O . LEU A 1 209 ? -29.791 -2.942 14.661 1.00 37.66 209 LEU A O 1
ATOM 1669 N N . SER A 1 210 ? -28.602 -2.911 12.763 1.00 38.66 210 SER A N 1
ATOM 1670 C CA . SER A 1 210 ? -29.518 -3.825 12.058 1.00 38.66 210 SER A CA 1
ATOM 1671 C C . SER A 1 210 ? -29.440 -5.258 12.599 1.00 38.66 210 SER A C 1
ATOM 1673 O O . SER A 1 210 ? -30.486 -5.821 12.920 1.00 38.66 210 SER A O 1
ATOM 1675 N N . LYS A 1 211 ? -28.233 -5.804 12.817 1.00 42.78 211 LYS A N 1
ATOM 1676 C CA . LYS A 1 211 ? -28.010 -7.143 13.406 1.00 42.78 211 LYS A CA 1
ATOM 1677 C C . LYS A 1 211 ? -28.515 -7.241 14.862 1.00 42.78 211 LYS A C 1
ATOM 1679 O O . LYS A 1 211 ? -28.943 -8.307 15.294 1.00 42.78 211 LYS A O 1
ATOM 1684 N N . LEU A 1 212 ? -28.553 -6.128 15.610 1.00 40.03 212 LEU A N 1
ATOM 1685 C CA . LEU A 1 212 ? -29.191 -6.040 16.941 1.00 40.03 212 LEU A CA 1
ATOM 1686 C C . LEU A 1 212 ? -30.728 -5.924 16.902 1.00 40.03 212 LEU A C 1
ATOM 1688 O O . LEU A 1 212 ? -31.385 -6.265 17.886 1.00 40.03 212 LEU A O 1
ATOM 1692 N N . ILE A 1 213 ? -31.308 -5.437 15.801 1.00 33.28 213 ILE A N 1
ATOM 1693 C CA . ILE A 1 213 ? -32.765 -5.290 15.616 1.00 33.28 213 ILE A CA 1
ATOM 1694 C C . ILE A 1 213 ? -33.382 -6.543 14.970 1.00 33.28 213 ILE A C 1
ATOM 1696 O O . ILE A 1 213 ? -34.530 -6.883 15.265 1.00 33.28 213 ILE A O 1
ATOM 1700 N N . CYS A 1 214 ? -32.619 -7.257 14.140 1.00 27.00 214 CYS A N 1
ATOM 1701 C CA . CYS A 1 214 ? -32.973 -8.542 13.548 1.00 27.00 214 CYS A CA 1
ATOM 1702 C C . CYS A 1 214 ? -31.766 -9.495 13.618 1.00 27.00 214 CYS A C 1
ATOM 1704 O O . CYS A 1 214 ? -30.942 -9.474 12.704 1.00 27.00 214 CYS A O 1
ATOM 1706 N N . PRO A 1 215 ? -31.647 -10.338 14.664 1.00 35.09 215 PRO A N 1
ATOM 1707 C CA . PRO A 1 215 ? -30.736 -11.473 14.606 1.00 35.09 215 PRO A CA 1
ATOM 1708 C C . PRO A 1 215 ? -31.219 -12.436 13.516 1.00 35.09 215 PRO A C 1
ATOM 1710 O O . PRO A 1 215 ? -32.411 -12.748 13.448 1.00 35.09 215 PRO A O 1
ATOM 1713 N N . GLU A 1 216 ? -30.308 -12.900 12.669 1.00 35.72 216 GLU A N 1
ATOM 1714 C CA . GLU A 1 216 ? -30.622 -13.933 11.685 1.00 35.72 216 GLU A CA 1
ATOM 1715 C C . GLU A 1 216 ? -30.865 -15.258 12.417 1.00 35.72 216 GLU A C 1
ATOM 1717 O O . GLU A 1 216 ? -30.008 -15.754 13.150 1.00 35.72 216 GLU A O 1
ATOM 1722 N N . GLU A 1 217 ? -32.071 -15.809 12.270 1.00 35.97 217 GLU A N 1
ATOM 1723 C CA . GLU A 1 217 ? -32.393 -17.134 12.794 1.00 35.97 217 GLU A CA 1
ATOM 1724 C C . GLU A 1 217 ? -31.677 -18.183 11.926 1.00 35.97 217 GLU A C 1
ATOM 1726 O O . GLU A 1 217 ? -32.006 -18.353 10.751 1.00 35.97 217 GLU A O 1
ATOM 1731 N N . GLU A 1 218 ? -30.690 -18.884 12.501 1.00 33.09 218 GLU A N 1
ATOM 1732 C CA . GLU A 1 218 ? -30.107 -20.099 11.917 1.00 33.09 218 GLU A CA 1
ATOM 1733 C C . GLU A 1 218 ? -31.198 -21.179 11.784 1.00 33.09 218 GLU A C 1
ATOM 1735 O O . GLU A 1 218 ? -31.456 -21.929 12.729 1.00 33.09 218 GLU A O 1
ATOM 1740 N N . ASP A 1 219 ? -31.836 -21.271 10.616 1.00 31.70 219 ASP A N 1
ATOM 1741 C CA . ASP A 1 219 ? -32.920 -22.225 10.356 1.00 31.70 219 ASP A CA 1
ATOM 1742 C C . ASP A 1 219 ? -32.582 -23.161 9.177 1.00 31.70 219 ASP A C 1
ATOM 1744 O O . ASP A 1 219 ? -32.395 -22.708 8.049 1.00 31.70 219 ASP A O 1
ATOM 1748 N N . ASP A 1 220 ? -32.469 -24.467 9.478 1.00 32.75 220 ASP A N 1
ATOM 1749 C CA . ASP A 1 220 ? -32.848 -25.660 8.674 1.00 32.75 220 ASP A CA 1
ATOM 1750 C C . ASP A 1 220 ? -32.055 -26.909 9.159 1.00 32.75 220 ASP A C 1
ATOM 1752 O O . ASP A 1 220 ? -30.845 -26.844 9.363 1.00 32.75 220 ASP A O 1
ATOM 1756 N N . PHE A 1 221 ? -32.582 -28.131 9.375 1.00 29.06 221 PHE A N 1
ATOM 1757 C CA . PHE A 1 221 ? -33.835 -28.845 9.019 1.00 29.06 221 PHE A CA 1
ATOM 1758 C C . PHE A 1 221 ? -33.977 -30.071 9.974 1.00 29.06 221 PHE A C 1
ATOM 1760 O O . PHE A 1 221 ? -32.965 -30.556 10.478 1.00 29.06 221 PHE A O 1
ATOM 1767 N N . ASP A 1 222 ? -35.089 -30.780 10.219 1.00 29.98 222 ASP A N 1
ATOM 1768 C CA . ASP A 1 222 ? -36.554 -30.617 10.105 1.00 29.98 222 ASP A CA 1
ATOM 1769 C C . ASP A 1 222 ? -37.175 -31.702 11.029 1.00 29.98 222 ASP A C 1
ATOM 1771 O O . ASP A 1 222 ? -36.607 -32.786 11.192 1.00 29.98 222 ASP A O 1
ATOM 1775 N N . SER A 1 223 ? -38.355 -31.465 11.613 1.00 29.55 223 SER A N 1
ATOM 1776 C CA . SER A 1 223 ? -39.456 -32.449 11.511 1.00 29.55 223 SER A CA 1
ATOM 1777 C C . SER A 1 223 ? -40.812 -31.890 11.966 1.00 29.55 223 SER A C 1
ATOM 1779 O O . SER A 1 223 ? -41.281 -32.152 13.073 1.00 29.55 223 SER A O 1
ATOM 1781 N N . GLY A 1 224 ? -41.535 -31.277 11.025 1.00 25.45 224 GLY A N 1
ATOM 1782 C CA . GLY A 1 224 ? -42.944 -31.648 10.826 1.00 25.45 224 GLY A CA 1
ATOM 1783 C C . GLY A 1 224 ? -44.064 -30.630 11.101 1.00 25.45 224 GLY A C 1
ATOM 1784 O O . GLY A 1 224 ? -44.545 -30.505 12.222 1.00 25.45 224 GLY A O 1
ATOM 1785 N N . GLN A 1 225 ? -44.668 -30.181 9.988 1.00 27.80 225 GLN A N 1
ATOM 1786 C CA . GLN A 1 225 ? -46.070 -29.726 9.824 1.00 27.80 225 GLN A CA 1
ATOM 1787 C C . GLN A 1 225 ? -46.431 -28.323 10.391 1.00 27.80 225 GLN A C 1
ATOM 1789 O O . GLN A 1 225 ? -46.242 -28.050 11.564 1.00 27.80 225 GLN A O 1
ATOM 1794 N N . SER A 1 226 ? -47.074 -27.405 9.644 1.00 24.56 226 SER A N 1
ATOM 1795 C CA . SER A 1 226 ? -47.718 -27.539 8.319 1.00 24.56 226 SER A CA 1
ATOM 1796 C C . SER A 1 226 ? -48.085 -26.203 7.630 1.00 24.56 226 SER A C 1
ATOM 1798 O O . SER A 1 226 ? -48.437 -25.238 8.294 1.00 24.56 226 SER A O 1
ATOM 1800 N N . ASN A 1 227 ? -48.174 -26.258 6.292 1.00 25.66 227 ASN A N 1
ATOM 1801 C CA . ASN A 1 227 ? -49.014 -25.442 5.388 1.00 25.66 227 ASN A CA 1
ATOM 1802 C C . ASN A 1 227 ? -48.693 -23.945 5.125 1.00 25.66 227 ASN A C 1
ATOM 1804 O O . ASN A 1 227 ? -49.287 -23.038 5.699 1.00 25.66 227 ASN A O 1
ATOM 1808 N N . PHE A 1 228 ? -47.913 -23.743 4.054 1.00 24.52 228 PHE A N 1
ATOM 1809 C CA . PHE A 1 228 ? -48.056 -22.730 2.980 1.00 24.52 228 PHE A CA 1
ATOM 1810 C C . PHE A 1 228 ? -49.522 -22.326 2.619 1.00 24.52 228 PHE A C 1
ATOM 1812 O O . PHE A 1 228 ? -50.421 -23.134 2.875 1.00 24.52 228 PHE A O 1
ATOM 1819 N N . PRO A 1 229 ? -49.796 -21.178 1.924 1.00 37.56 229 PRO A N 1
ATOM 1820 C CA . PRO A 1 229 ? -48.925 -20.585 0.887 1.00 37.56 229 PRO A CA 1
ATOM 1821 C C . PRO A 1 229 ? -48.805 -19.044 0.747 1.00 37.56 229 PRO A C 1
ATOM 1823 O O . PRO A 1 229 ? -49.638 -18.259 1.193 1.00 37.56 229 PRO A O 1
ATOM 1826 N N . PHE A 1 230 ? -47.782 -18.661 -0.029 1.00 32.59 230 PHE A N 1
ATOM 1827 C CA . PHE A 1 230 ? -47.590 -17.385 -0.740 1.00 32.59 230 PHE A CA 1
ATOM 1828 C C . PHE A 1 230 ? -48.838 -16.851 -1.476 1.00 32.59 230 PHE A C 1
ATOM 1830 O O . PHE A 1 230 ? -49.548 -17.639 -2.097 1.00 32.59 230 PHE A O 1
ATOM 1837 N N . THR A 1 231 ? -48.924 -15.519 -1.641 1.00 26.33 231 THR A N 1
ATOM 1838 C CA . THR A 1 231 ? -49.039 -14.885 -2.982 1.00 26.33 231 THR A CA 1
ATOM 1839 C C . THR A 1 231 ? -48.479 -13.456 -3.011 1.00 26.33 231 THR A C 1
ATOM 1841 O O . THR A 1 231 ? -48.678 -12.683 -2.082 1.00 26.33 231 THR A O 1
ATOM 1844 N N . VAL A 1 232 ? -47.831 -13.118 -4.130 1.00 42.25 232 VAL A N 1
ATOM 1845 C CA . VAL A 1 232 ? -47.196 -11.830 -4.470 1.00 42.25 232 VAL A CA 1
ATOM 1846 C C . VAL A 1 232 ? -48.209 -10.740 -4.860 1.00 42.25 232 VAL A C 1
ATOM 1848 O O . VAL A 1 232 ? -49.214 -11.033 -5.507 1.00 42.25 232 VAL A O 1
ATOM 1851 N N . GLY A 1 233 ? -47.863 -9.471 -4.606 1.00 29.39 233 GLY A N 1
ATOM 1852 C CA . GLY A 1 233 ? -48.336 -8.306 -5.372 1.00 29.39 233 GLY A CA 1
ATOM 1853 C C . GLY A 1 233 ? -48.398 -7.022 -4.539 1.00 29.39 233 GLY A C 1
ATOM 1854 O O . GLY A 1 233 ? -48.743 -7.071 -3.369 1.00 29.39 233 GLY A O 1
ATOM 1855 N N . ALA A 1 234 ? -48.154 -5.817 -5.047 1.00 32.28 234 ALA A N 1
ATOM 1856 C CA . ALA A 1 234 ? -47.660 -5.303 -6.326 1.00 32.28 234 ALA A CA 1
ATOM 1857 C C . ALA A 1 234 ? -47.550 -3.764 -6.146 1.00 32.28 234 ALA A C 1
ATOM 1859 O O . ALA A 1 234 ? -48.221 -3.201 -5.281 1.00 32.28 234 ALA A O 1
ATOM 1860 N N . MET A 1 235 ? -46.727 -3.074 -6.943 1.00 53.84 235 MET A N 1
ATOM 1861 C CA . MET A 1 235 ? -46.479 -1.623 -6.816 1.00 53.84 235 MET A CA 1
ATOM 1862 C C . MET A 1 235 ? -47.734 -0.734 -6.963 1.00 53.84 235 MET A C 1
ATOM 1864 O O . MET A 1 235 ? -48.665 -1.067 -7.696 1.00 53.84 235 MET A O 1
ATOM 1868 N N . GLY A 1 236 ? -47.696 0.462 -6.357 1.00 33.56 236 GLY A N 1
ATOM 1869 C CA . GLY A 1 236 ? -48.673 1.544 -6.547 1.00 33.56 236 GLY A CA 1
ATOM 1870 C C . GLY A 1 236 ? -47.984 2.916 -6.706 1.00 33.56 236 GLY A C 1
ATOM 1871 O O . GLY A 1 236 ? -47.029 3.173 -5.976 1.00 33.56 236 GLY A O 1
ATOM 1872 N N . PRO A 1 237 ? -48.404 3.794 -7.644 1.00 46.84 237 PRO A N 1
ATOM 1873 C CA . PRO A 1 237 ? -47.591 4.938 -8.061 1.00 46.84 237 PRO A CA 1
ATOM 1874 C C . PRO A 1 237 ? -48.041 6.271 -7.445 1.00 46.84 237 PRO A C 1
ATOM 1876 O O . PRO A 1 237 ? -49.186 6.688 -7.625 1.00 46.84 237 PRO A O 1
ATOM 1879 N N . GLY A 1 238 ? -47.112 7.001 -6.825 1.00 37.94 238 GLY A N 1
ATOM 1880 C CA . GLY A 1 238 ? -47.308 8.419 -6.513 1.00 37.94 238 GLY A CA 1
ATOM 1881 C C . GLY A 1 238 ? -46.612 8.899 -5.246 1.00 37.94 238 GLY A C 1
ATOM 1882 O O . GLY A 1 238 ? -47.116 8.680 -4.152 1.00 37.94 238 GLY A O 1
ATOM 1883 N N . ASN A 1 239 ? -45.499 9.618 -5.420 1.00 42.66 239 ASN A N 1
ATOM 1884 C CA . ASN A 1 239 ? -45.369 11.016 -4.984 1.00 42.66 239 ASN A CA 1
ATOM 1885 C C . ASN A 1 239 ? -44.003 11.571 -5.414 1.00 42.66 239 ASN A C 1
ATOM 1887 O O . ASN A 1 239 ? -43.045 11.582 -4.650 1.00 42.66 239 ASN A O 1
ATOM 1891 N N . ILE A 1 240 ? -43.932 12.048 -6.659 1.00 44.62 240 ILE A N 1
ATOM 1892 C CA . ILE A 1 240 ? -42.842 12.916 -7.121 1.00 44.62 240 ILE A CA 1
ATOM 1893 C C . ILE A 1 240 ? -43.259 14.357 -6.803 1.00 44.62 240 ILE A C 1
ATOM 1895 O O . ILE A 1 240 ? -44.316 14.799 -7.257 1.00 44.62 240 ILE A O 1
ATOM 1899 N N . GLY A 1 241 ? -42.440 15.078 -6.038 1.00 41.22 241 GLY A N 1
ATOM 1900 C CA . GLY A 1 241 ? -42.598 16.503 -5.733 1.00 41.22 241 GLY A CA 1
ATOM 1901 C C . GLY A 1 241 ? -41.268 17.250 -5.926 1.00 41.22 241 GLY A C 1
ATOM 1902 O O . GLY A 1 241 ? -40.218 16.619 -5.819 1.00 41.22 241 GLY A O 1
ATOM 1903 N N . PRO A 1 242 ? -41.286 18.551 -6.269 1.00 38.78 242 PRO A N 1
ATOM 1904 C CA . PRO A 1 242 ? -40.072 19.319 -6.556 1.00 38.78 242 PRO A CA 1
ATOM 1905 C C . PRO A 1 242 ? -39.285 19.679 -5.278 1.00 38.78 242 PRO A C 1
ATOM 1907 O O . PRO A 1 242 ? -39.881 19.724 -4.199 1.00 38.78 242 PRO A O 1
ATOM 1910 N N . PRO A 1 243 ? -37.974 19.967 -5.390 1.00 46.53 243 PRO A N 1
ATOM 1911 C CA . PRO A 1 243 ? -37.130 20.315 -4.247 1.00 46.53 243 PRO A CA 1
ATOM 1912 C C . PRO A 1 243 ? -37.481 21.697 -3.677 1.00 46.53 243 PRO A C 1
ATOM 1914 O O . PRO A 1 243 ? -37.971 22.567 -4.401 1.00 46.53 243 PRO A O 1
ATOM 1917 N N . GLN A 1 244 ? -37.191 21.911 -2.391 1.00 35.56 244 GLN A N 1
ATOM 1918 C CA . GLN A 1 244 ? -37.150 23.245 -1.786 1.00 35.56 244 GLN A CA 1
ATOM 1919 C C . GLN A 1 244 ? -35.709 23.594 -1.412 1.00 35.56 244 GLN A C 1
ATOM 1921 O O . GLN A 1 244 ? -34.983 22.764 -0.874 1.00 35.56 244 GLN A O 1
ATOM 1926 N N . GLU A 1 245 ? -35.315 24.810 -1.780 1.00 32.09 245 GLU A N 1
ATOM 1927 C CA . GLU A 1 245 ? -33.946 25.324 -1.742 1.00 32.09 245 GLU A CA 1
ATOM 1928 C C . GLU A 1 245 ? -33.510 25.720 -0.321 1.00 32.09 245 GLU A C 1
ATOM 1930 O O . GLU A 1 245 ? -34.316 26.192 0.485 1.00 32.09 245 GLU A O 1
ATOM 1935 N N . GLU A 1 246 ? -32.214 25.589 -0.039 1.00 34.66 246 GLU A N 1
ATOM 1936 C CA . GLU A 1 246 ? -31.586 26.110 1.176 1.00 34.66 246 GLU A CA 1
ATOM 1937 C C . GLU A 1 246 ? -31.389 27.635 1.075 1.00 34.66 246 GLU A C 1
ATOM 1939 O O . GLU A 1 246 ? -30.643 28.123 0.224 1.00 34.66 246 GLU A O 1
ATOM 1944 N N . GLU A 1 247 ? -32.010 28.414 1.968 1.00 28.94 247 GLU A N 1
ATOM 1945 C CA . GLU A 1 247 ? -31.660 29.830 2.152 1.00 28.94 247 GLU A CA 1
ATOM 1946 C C . GLU A 1 247 ? -30.579 29.995 3.233 1.00 28.94 247 GLU A C 1
ATOM 1948 O O . GLU A 1 247 ? -30.856 29.947 4.433 1.00 28.94 247 GLU A O 1
ATOM 1953 N N . LEU A 1 248 ? -29.353 30.306 2.803 1.00 40.75 248 LEU A N 1
ATOM 1954 C CA . LEU A 1 248 ? -28.286 30.826 3.665 1.00 40.75 248 LEU A CA 1
ATOM 1955 C C . LEU A 1 248 ? -28.729 32.119 4.377 1.00 40.75 248 LEU 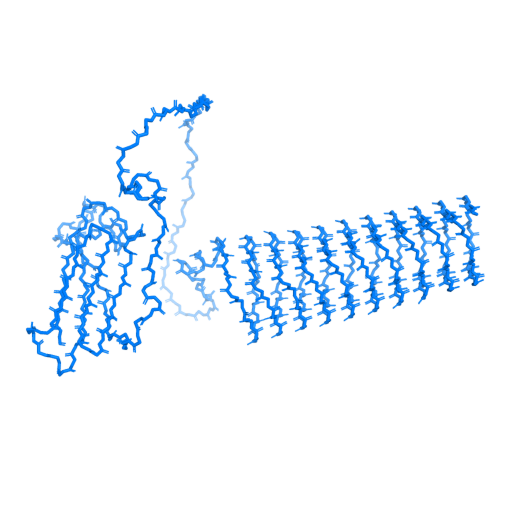A C 1
ATOM 1957 O O . LEU A 1 248 ? -29.069 33.105 3.717 1.00 40.75 248 LEU A O 1
ATOM 1961 N N . ARG A 1 249 ? -28.630 32.178 5.715 1.00 27.28 249 ARG A N 1
ATOM 1962 C CA . ARG A 1 249 ? -28.825 33.425 6.487 1.00 27.28 249 ARG A CA 1
ATOM 1963 C C . ARG A 1 249 ? -27.723 33.701 7.511 1.00 27.28 249 ARG A C 1
ATOM 1965 O O . ARG A 1 249 ? -27.824 33.378 8.686 1.00 27.28 249 ARG A O 1
ATOM 1972 N N . ILE A 1 250 ? -26.703 34.373 6.981 1.00 30.73 250 ILE A N 1
ATOM 1973 C CA . ILE A 1 250 ? -25.796 35.372 7.576 1.00 30.73 250 ILE A CA 1
ATOM 1974 C C . ILE A 1 250 ? -26.045 35.722 9.060 1.00 30.73 250 ILE A C 1
ATOM 1976 O O . ILE A 1 250 ? -27.107 36.222 9.434 1.00 30.73 250 ILE A O 1
ATOM 1980 N N . ILE A 1 251 ? -24.977 35.599 9.854 1.00 30.70 251 ILE A N 1
ATOM 1981 C CA . ILE A 1 251 ? -24.865 36.022 11.259 1.00 30.70 251 ILE A CA 1
ATOM 1982 C C . ILE A 1 251 ? -24.939 37.562 11.379 1.00 30.70 251 ILE A C 1
ATOM 1984 O O . ILE A 1 251 ? -24.150 38.255 10.729 1.00 30.70 251 ILE A O 1
ATOM 1988 N N . PRO A 1 252 ? -25.800 38.133 12.243 1.00 31.06 252 PRO A N 1
ATOM 1989 C CA . PRO A 1 252 ? -25.722 39.539 12.620 1.00 31.06 252 PRO A CA 1
ATOM 1990 C C . PRO A 1 252 ? -24.771 39.736 13.812 1.00 31.06 252 PRO A C 1
ATOM 1992 O O . PRO A 1 252 ? -25.004 39.208 14.895 1.00 31.06 252 PRO A O 1
ATOM 1995 N N . GLN A 1 253 ? -23.732 40.558 13.646 1.00 37.03 253 GLN A N 1
ATOM 1996 C CA . GLN A 1 253 ? -23.002 41.107 14.792 1.00 37.03 253 GLN A CA 1
ATOM 1997 C C . GLN A 1 253 ? -23.818 42.230 15.443 1.00 37.03 253 GLN A C 1
ATOM 1999 O O . GLN A 1 253 ? -24.197 43.189 14.768 1.00 37.03 253 GLN A O 1
ATOM 2004 N N . THR A 1 254 ? -24.003 42.171 16.762 1.00 30.39 254 THR A N 1
ATOM 2005 C CA . THR A 1 254 ? -24.368 43.343 17.570 1.00 30.39 254 THR A CA 1
ATOM 2006 C C . THR A 1 254 ? -23.473 43.430 18.793 1.00 30.39 254 THR A C 1
ATOM 2008 O O . THR A 1 254 ? -23.554 42.608 19.699 1.00 30.39 254 THR A O 1
ATOM 2011 N N . SER A 1 255 ? -22.636 44.460 18.805 1.00 41.19 255 SER A N 1
ATOM 2012 C CA . SER A 1 255 ? -21.939 44.945 19.988 1.00 41.19 255 SER A CA 1
ATOM 2013 C C . SER A 1 255 ? -22.922 45.485 21.026 1.00 41.19 255 SER A C 1
ATOM 2015 O O . SER A 1 255 ? -23.757 46.313 20.667 1.00 41.19 255 SER A O 1
ATOM 2017 N N . ASP A 1 256 ? -22.717 45.159 22.298 1.00 38.53 256 ASP A N 1
ATOM 2018 C CA . ASP A 1 256 ? -22.836 46.148 23.372 1.00 38.53 256 ASP A CA 1
ATOM 2019 C C . ASP A 1 256 ? -21.912 45.757 24.534 1.00 38.53 256 ASP A C 1
ATOM 2021 O O . ASP A 1 256 ? -21.924 44.626 25.017 1.00 38.53 256 ASP A O 1
ATOM 2025 N N . GLU A 1 257 ? -21.060 46.691 24.954 1.00 44.50 257 GLU A N 1
ATOM 2026 C CA . GLU A 1 257 ? -20.140 46.482 26.071 1.00 44.50 257 GLU A CA 1
ATOM 2027 C C . GLU A 1 257 ? -20.856 46.647 27.427 1.00 44.50 257 GLU A C 1
ATOM 2029 O O . GLU A 1 257 ? -21.722 47.508 27.587 1.00 44.50 257 GLU A O 1
ATOM 2034 N N . ASN A 1 258 ? -20.318 45.959 28.446 1.00 47.62 258 ASN A N 1
ATOM 2035 C CA . ASN A 1 258 ? -20.326 46.360 29.864 1.00 47.62 258 ASN A CA 1
ATOM 2036 C C . ASN A 1 258 ? -21.463 45.852 30.786 1.00 47.62 258 ASN A C 1
ATOM 2038 O O . ASN A 1 258 ? -22.184 46.633 31.412 1.00 47.62 258 ASN A O 1
ATOM 2042 N N . SER A 1 259 ? -21.456 44.546 31.060 1.00 42.06 259 SER A N 1
ATOM 2043 C CA . SER A 1 259 ? -21.651 44.017 32.423 1.00 42.06 259 SER A CA 1
ATOM 2044 C C . SER A 1 259 ? -20.453 43.136 32.808 1.00 42.06 259 SER A C 1
ATOM 2046 O O . SER A 1 259 ? -19.779 42.573 31.952 1.00 42.06 259 SER A O 1
ATOM 2048 N N . LYS A 1 260 ? -20.113 43.060 34.104 1.00 50.91 260 LYS A N 1
ATOM 2049 C CA . LYS A 1 260 ? -18.939 42.308 34.599 1.00 50.91 260 LYS A CA 1
ATOM 2050 C C . LYS A 1 260 ? -19.249 40.829 34.842 1.00 50.91 260 LYS A C 1
ATOM 2052 O O . LYS A 1 260 ? -18.961 40.304 35.916 1.00 50.91 260 LYS A O 1
ATOM 2057 N N . GLU A 1 261 ? -19.811 40.178 33.840 1.00 50.47 261 GLU A N 1
ATOM 2058 C CA . GLU A 1 261 ? -19.915 38.725 33.763 1.00 50.47 261 GLU A CA 1
ATOM 2059 C C . GLU A 1 261 ? -19.076 38.296 32.559 1.00 50.47 261 GLU A C 1
ATOM 2061 O O . GLU A 1 261 ? -19.257 38.803 31.459 1.00 50.47 261 GLU A O 1
ATOM 2066 N N . ILE A 1 262 ? -18.086 37.429 32.791 1.00 52.00 262 ILE A N 1
ATOM 2067 C CA . ILE A 1 262 ? -17.180 36.931 31.735 1.00 52.00 262 ILE A CA 1
ATOM 2068 C C . ILE A 1 262 ? -17.895 35.887 30.852 1.00 52.00 262 ILE A C 1
ATOM 2070 O O . ILE A 1 262 ? -17.401 35.526 29.793 1.00 52.00 262 ILE A O 1
ATOM 2074 N N . TRP A 1 263 ? -19.073 35.432 31.286 1.00 49.22 263 TRP A N 1
ATOM 2075 C CA . TRP A 1 263 ? -19.848 34.362 30.676 1.00 49.22 263 TRP A CA 1
ATOM 2076 C C . TRP A 1 263 ? -21.249 34.868 30.338 1.00 49.22 263 TRP A C 1
ATOM 2078 O O . TRP A 1 263 ? -22.058 35.089 31.240 1.00 49.22 263 TRP A O 1
ATOM 2088 N N . ASN A 1 264 ? -21.552 35.013 29.048 1.00 49.69 264 ASN A N 1
ATOM 2089 C CA . ASN A 1 264 ? -22.934 35.086 28.585 1.00 49.69 264 ASN A CA 1
ATOM 2090 C C . ASN A 1 264 ? -23.514 33.659 28.577 1.00 49.69 264 ASN A C 1
ATOM 2092 O O . ASN A 1 264 ? -22.948 32.790 27.912 1.00 49.69 264 ASN A O 1
ATOM 2096 N N . PRO A 1 265 ? -24.657 33.382 29.232 1.00 52.38 265 PRO A N 1
ATOM 2097 C CA . PRO A 1 265 ? -25.276 32.055 29.188 1.00 52.38 265 PRO A CA 1
ATOM 2098 C C . PRO A 1 265 ? -25.824 31.683 27.797 1.00 52.38 265 PRO A C 1
ATOM 2100 O O . PRO A 1 265 ? -26.231 30.547 27.599 1.00 52.38 265 PRO A O 1
ATOM 2103 N N . GLN A 1 266 ? -25.828 32.615 26.834 1.00 49.12 266 GLN A N 1
ATOM 2104 C CA . GLN A 1 266 ? -26.116 32.362 25.415 1.00 49.12 266 GLN A CA 1
ATOM 2105 C C . GLN A 1 266 ? -24.860 32.124 24.546 1.00 49.12 266 GLN A C 1
ATOM 2107 O O . GLN A 1 266 ? -25.004 31.870 23.354 1.00 49.12 266 GLN A O 1
ATOM 2112 N N . GLU A 1 267 ? -23.645 32.223 25.101 1.00 52.09 267 GLU A N 1
ATOM 2113 C CA . GLU A 1 267 ? -22.380 31.960 24.382 1.00 52.09 267 GLU A CA 1
ATOM 2114 C C . GLU A 1 267 ? -21.800 30.565 24.661 1.00 52.09 267 GLU A C 1
ATOM 2116 O O . GLU A 1 267 ? -20.865 30.145 23.983 1.00 52.09 267 GLU A O 1
ATOM 2121 N N . VAL A 1 268 ? -22.361 29.822 25.620 1.00 45.94 268 VAL A N 1
ATOM 2122 C CA . VAL A 1 268 ? -22.051 28.400 25.811 1.00 45.94 268 VAL A CA 1
ATOM 2123 C C . VAL A 1 268 ? -22.923 27.594 24.842 1.00 45.94 268 VAL A C 1
ATOM 2125 O O . VAL A 1 268 ? -24.148 27.667 24.958 1.00 45.94 268 VAL A O 1
ATOM 2128 N N . PRO A 1 269 ? -22.354 26.817 23.900 1.00 40.00 269 PRO A N 1
ATOM 2129 C CA . PRO A 1 269 ? -23.146 25.903 23.086 1.00 40.00 269 PRO A CA 1
ATOM 2130 C C . PRO A 1 269 ? -23.859 24.882 23.985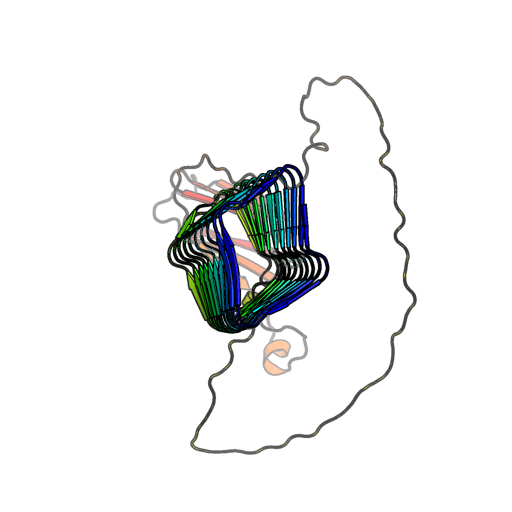 1.00 40.00 269 PRO A C 1
ATOM 2132 O O . PRO A 1 269 ? -23.219 24.276 24.850 1.00 40.00 269 PRO A O 1
ATOM 2135 N N . GLU A 1 270 ? -25.161 24.655 23.772 1.00 48.34 270 GLU A N 1
ATOM 2136 C CA . GLU A 1 270 ? -25.963 23.625 24.465 1.00 48.34 270 GLU A CA 1
ATOM 2137 C C . GLU A 1 270 ? -25.553 22.202 24.018 1.00 48.34 270 GLU A C 1
ATOM 2139 O O . GLU A 1 270 ? -26.285 21.453 23.370 1.00 48.34 270 GLU A O 1
ATOM 2144 N N . GLY A 1 271 ? -24.323 21.836 24.365 1.00 45.38 271 GLY A N 1
ATOM 2145 C CA . GLY A 1 271 ? -23.626 20.625 23.940 1.00 45.38 271 GLY A CA 1
ATOM 2146 C C . GLY A 1 271 ? -22.488 20.214 24.875 1.00 45.38 271 GLY A C 1
ATOM 2147 O O . GLY A 1 271 ? -22.066 19.069 24.810 1.00 45.38 271 GLY A O 1
ATOM 2148 N N . ALA A 1 272 ? -22.044 21.087 25.790 1.00 38.62 272 ALA A N 1
ATOM 2149 C CA . ALA A 1 272 ? -21.081 20.736 26.833 1.00 38.62 272 ALA A CA 1
ATOM 2150 C C . ALA A 1 272 ? -21.716 19.814 27.894 1.00 38.62 272 ALA A C 1
ATOM 2152 O O . ALA A 1 272 ? -22.055 20.259 28.997 1.00 38.62 272 ALA A O 1
ATOM 2153 N N . GLU A 1 273 ? -21.877 18.532 27.553 1.00 46.94 273 GLU A N 1
ATOM 2154 C CA . GLU A 1 273 ? -22.196 17.458 28.496 1.00 46.94 273 GLU A CA 1
ATOM 2155 C C . GLU A 1 273 ? -21.066 17.368 29.520 1.00 46.94 273 GLU A C 1
ATOM 2157 O O . GLU A 1 273 ? -20.050 16.713 29.318 1.00 46.94 273 GLU A O 1
ATOM 2162 N N . HIS A 1 274 ? -21.236 18.094 30.625 1.00 45.03 274 HIS A N 1
ATOM 2163 C CA . HIS A 1 274 ? -20.407 17.925 31.804 1.00 45.03 274 HIS A CA 1
ATOM 2164 C C . HIS A 1 274 ? -20.761 16.571 32.411 1.00 45.03 274 HIS A C 1
ATOM 2166 O O . HIS A 1 274 ? -21.605 16.496 33.311 1.00 45.03 274 HIS A O 1
ATOM 2172 N N . ASP A 1 275 ? -20.116 15.510 31.941 1.00 48.56 275 ASP A N 1
ATOM 2173 C CA . ASP A 1 275 ? -19.821 14.413 32.846 1.00 48.56 275 ASP A CA 1
ATOM 2174 C C . ASP A 1 275 ? -18.959 14.999 33.967 1.00 48.56 275 ASP A C 1
ATOM 2176 O O . ASP A 1 275 ? -17.935 15.646 33.727 1.00 48.56 275 ASP A O 1
ATOM 2180 N N . ASP A 1 276 ? -19.428 14.872 35.209 1.00 50.88 276 ASP A N 1
ATOM 2181 C CA . ASP A 1 276 ? -18.761 15.468 36.366 1.00 50.88 276 ASP A CA 1
ATOM 2182 C C . ASP A 1 276 ? -17.556 14.589 36.744 1.00 50.88 276 ASP A C 1
ATOM 2184 O O . ASP A 1 276 ? -17.545 13.927 37.780 1.00 50.88 276 ASP A O 1
ATOM 2188 N N . MET A 1 277 ? -16.526 14.606 35.887 1.00 47.56 277 MET A N 1
ATOM 2189 C CA . MET A 1 277 ? -15.328 13.742 35.850 1.00 47.56 277 MET A CA 1
ATOM 2190 C C . MET A 1 277 ? -14.411 13.826 37.093 1.00 47.56 277 MET A C 1
ATOM 2192 O O . MET A 1 277 ? -13.286 13.334 37.105 1.00 47.56 277 MET A O 1
ATOM 2196 N N . TRP A 1 278 ? -14.894 14.469 38.154 1.00 46.31 278 TRP A N 1
ATOM 2197 C CA . TRP A 1 278 ? -14.245 14.655 39.450 1.00 46.31 278 TRP A CA 1
ATOM 2198 C C . TRP A 1 278 ? -14.996 13.949 40.592 1.00 46.31 278 TRP A C 1
ATOM 2200 O O . TRP A 1 278 ? -14.593 14.055 41.753 1.00 46.31 278 TRP A O 1
ATOM 2210 N N . ASP A 1 279 ? -16.087 13.240 40.287 1.00 57.31 279 ASP A N 1
ATOM 2211 C CA . ASP A 1 279 ? -16.905 12.528 41.263 1.00 57.31 279 ASP A CA 1
ATOM 2212 C C . ASP A 1 279 ? -16.475 11.060 41.420 1.00 57.31 279 ASP A C 1
ATOM 2214 O O . ASP A 1 279 ? -16.863 10.174 40.668 1.00 57.31 279 ASP A O 1
ATOM 2218 N N . ILE A 1 280 ? -15.666 10.794 42.446 1.00 57.78 280 ILE A N 1
ATOM 2219 C CA . ILE A 1 280 ? -15.122 9.460 42.769 1.00 57.78 280 ILE A CA 1
ATOM 2220 C C . ILE A 1 280 ? -16.132 8.504 43.442 1.00 57.78 280 ILE A C 1
ATOM 2222 O O . ILE A 1 280 ? -15.731 7.511 44.053 1.00 57.78 280 ILE A O 1
ATOM 2226 N N . ARG A 1 281 ? -17.430 8.826 43.427 1.00 70.62 281 ARG A N 1
ATOM 2227 C CA . ARG A 1 281 ? -18.491 8.007 44.036 1.00 70.62 281 ARG A CA 1
ATOM 2228 C C . ARG A 1 281 ? -18.840 6.806 43.147 1.00 70.62 281 ARG A C 1
ATOM 2230 O O . ARG A 1 281 ? -18.726 6.862 41.931 1.00 70.62 281 ARG A O 1
ATOM 2237 N N . GLU A 1 282 ? -19.290 5.704 43.744 1.00 67.00 282 GLU A N 1
ATOM 2238 C CA . GLU A 1 282 ? -19.618 4.490 42.980 1.00 67.00 282 GLU A CA 1
ATOM 2239 C C . GLU A 1 282 ? -20.968 4.619 42.256 1.00 67.00 282 GLU A C 1
ATOM 2241 O O . GLU A 1 282 ? -21.940 5.124 42.821 1.00 67.00 282 GLU A O 1
ATOM 2246 N N . LEU A 1 283 ? -21.078 4.079 41.041 1.00 73.94 283 LEU A N 1
ATOM 2247 C CA . LEU A 1 283 ? -22.368 3.977 40.354 1.00 73.94 283 LEU A CA 1
ATOM 2248 C C . LEU A 1 283 ? -23.328 3.049 41.146 1.00 73.94 283 LEU A C 1
ATOM 2250 O O . LEU A 1 283 ? -22.930 1.974 41.617 1.00 73.94 283 LEU A O 1
ATOM 2254 N N . PRO A 1 284 ? -24.598 3.437 41.366 1.00 78.69 284 PRO A N 1
ATOM 2255 C CA . PRO A 1 284 ? -25.607 2.547 41.932 1.00 78.69 284 PRO A CA 1
ATOM 2256 C C . PRO A 1 284 ? -26.027 1.480 40.917 1.00 78.69 284 PRO A C 1
ATOM 2258 O O . PRO A 1 284 ? -25.960 1.698 39.713 1.00 78.69 284 PRO A O 1
ATOM 2261 N N . GLU A 1 285 ? -26.518 0.336 41.399 1.00 76.06 285 GLU A N 1
ATOM 2262 C CA . GLU A 1 285 ? -27.216 -0.605 40.520 1.00 76.06 285 GLU A CA 1
ATOM 2263 C C . GLU A 1 285 ? -28.567 0.011 40.143 1.00 76.06 285 GLU A C 1
ATOM 2265 O O . GLU A 1 285 ? -29.359 0.361 41.026 1.00 76.06 285 GLU A O 1
ATOM 2270 N N . TYR A 1 286 ? -28.835 0.159 38.846 1.00 79.81 286 TYR A N 1
ATOM 2271 C CA . TYR A 1 286 ? -30.091 0.711 38.348 1.00 79.81 286 TYR A CA 1
ATOM 2272 C C . TYR A 1 286 ? -30.665 -0.112 37.190 1.00 79.81 286 TYR A C 1
ATOM 2274 O O . TYR A 1 286 ? -29.946 -0.769 36.443 1.00 79.81 286 TYR A O 1
ATOM 2282 N N . GLU A 1 287 ? -31.988 -0.079 37.056 1.00 77.56 287 GLU A N 1
ATOM 2283 C CA . GLU A 1 287 ? -32.758 -0.770 36.022 1.00 77.56 287 GLU A CA 1
ATOM 2284 C C . GLU A 1 287 ? -33.719 0.237 35.381 1.00 77.56 287 GLU A C 1
ATOM 2286 O O . GLU A 1 287 ? -34.551 0.835 36.071 1.00 77.56 287 GLU A O 1
ATOM 2291 N N . ILE A 1 288 ? -33.625 0.423 34.063 1.00 79.12 288 ILE A N 1
ATOM 2292 C CA . ILE A 1 288 ? -34.555 1.262 33.299 1.00 79.12 288 ILE A CA 1
ATOM 2293 C C . ILE A 1 288 ? -35.654 0.368 32.723 1.00 79.12 288 ILE A C 1
ATOM 2295 O O . ILE A 1 288 ? -35.385 -0.552 31.953 1.00 79.12 288 ILE A O 1
ATOM 2299 N N . VAL A 1 289 ? -36.905 0.652 33.083 1.00 77.69 289 VAL A N 1
ATOM 2300 C CA . VAL A 1 289 ? -38.087 -0.083 32.625 1.00 77.69 289 VAL A CA 1
ATOM 2301 C C . VAL A 1 289 ? -39.018 0.850 31.863 1.00 77.69 289 VAL A C 1
ATOM 2303 O O . VAL A 1 289 ? -39.615 1.766 32.431 1.00 77.69 289 VAL A O 1
ATOM 2306 N N . PHE A 1 290 ? -39.193 0.574 30.576 1.00 78.31 290 PHE A N 1
ATOM 2307 C CA . PHE A 1 290 ? -40.155 1.267 29.729 1.00 78.31 290 PHE A CA 1
ATOM 2308 C C . PHE A 1 290 ? -41.557 0.685 29.955 1.00 78.31 290 PHE A C 1
ATOM 2310 O O . PHE A 1 290 ? -41.772 -0.519 29.818 1.00 78.31 290 PHE A O 1
ATOM 2317 N N . GLN A 1 291 ? -42.520 1.529 30.329 1.00 75.00 291 GLN A N 1
ATOM 2318 C CA . GLN A 1 291 ? -43.897 1.126 30.607 1.00 75.00 291 GLN A CA 1
ATOM 2319 C C . GLN A 1 291 ? -44.877 1.696 29.579 1.00 75.00 291 GLN A C 1
ATOM 2321 O O . GLN A 1 291 ? -44.855 2.875 29.212 1.00 75.00 291 GLN A O 1
ATOM 2326 N N . GLN A 1 292 ? -45.789 0.833 29.142 1.00 79.25 292 GLN A N 1
ATOM 2327 C CA . GLN A 1 292 ? -46.827 1.126 28.162 1.00 79.25 292 GLN A CA 1
ATOM 2328 C C . GLN A 1 292 ? -48.205 0.847 28.767 1.00 79.25 292 GLN A C 1
ATOM 2330 O O . GLN A 1 292 ? -48.436 -0.209 29.357 1.00 79.25 292 GLN A O 1
ATOM 2335 N N . GLN A 1 293 ? -49.149 1.775 28.599 1.00 76.12 293 GLN A N 1
ATOM 2336 C CA . GLN A 1 293 ? -50.530 1.557 29.028 1.00 76.12 293 GLN A CA 1
ATOM 2337 C C . GLN A 1 293 ? -51.312 0.843 27.921 1.00 76.12 293 GLN A C 1
ATOM 2339 O O . GLN A 1 293 ? -51.760 1.480 26.965 1.00 76.12 293 GLN A O 1
ATOM 2344 N N . VAL A 1 294 ? -51.487 -0.473 28.058 1.00 73.44 294 VAL A N 1
ATOM 2345 C CA . VAL A 1 294 ? -52.252 -1.322 27.126 1.00 73.44 294 VAL A CA 1
ATOM 2346 C C . VAL A 1 294 ? -53.652 -1.653 27.656 1.00 73.44 294 VAL A C 1
ATOM 2348 O O . VAL A 1 294 ? -53.823 -2.068 28.802 1.00 73.44 294 VAL A O 1
ATOM 2351 N N . GLY A 1 295 ? -54.666 -1.454 26.813 1.00 72.75 295 GLY A N 1
ATOM 2352 C CA . GLY A 1 295 ? -56.058 -1.851 27.042 1.00 72.75 295 GLY A CA 1
ATOM 2353 C C . GLY A 1 295 ? -56.364 -3.264 26.535 1.00 72.75 295 GLY A C 1
ATOM 2354 O O . GLY A 1 295 ? -55.550 -3.905 25.866 1.00 72.75 295 GLY A O 1
ATOM 2355 N N . THR A 1 296 ? -57.572 -3.761 26.807 1.00 71.31 296 THR A N 1
ATOM 2356 C CA . THR A 1 296 ? -58.017 -5.050 26.247 1.00 71.31 296 THR A CA 1
ATOM 2357 C C . THR A 1 296 ? -58.260 -4.961 24.740 1.00 71.31 296 THR A C 1
ATOM 2359 O O . THR A 1 296 ? -58.051 -5.942 24.035 1.00 71.31 296 THR A O 1
ATOM 2362 N N . GLU A 1 297 ? -58.633 -3.793 24.217 1.00 73.50 297 GLU A N 1
ATOM 2363 C CA . GLU A 1 297 ? -58.701 -3.521 22.779 1.00 73.50 297 GLU A CA 1
ATOM 2364 C C . GLU A 1 297 ? -57.329 -3.532 22.084 1.00 73.50 297 GLU A C 1
ATOM 2366 O O . GLU A 1 297 ? -57.250 -3.866 20.901 1.00 73.50 297 GLU A O 1
ATOM 23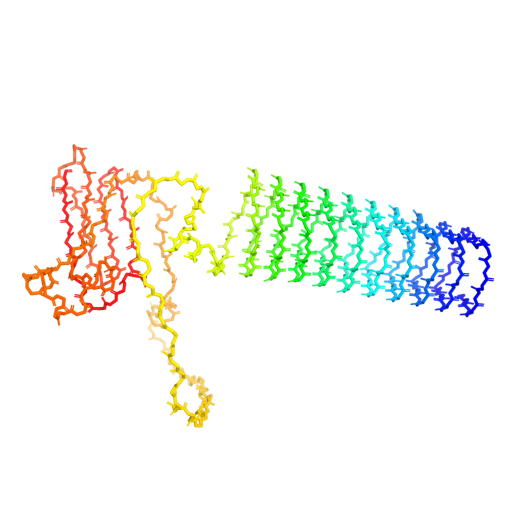71 N N . ASP A 1 298 ? -56.255 -3.229 22.816 1.00 69.38 298 ASP A N 1
ATOM 2372 C CA . ASP A 1 298 ? -54.890 -3.223 22.285 1.00 69.38 298 ASP A CA 1
ATOM 2373 C C . ASP A 1 298 ? -54.392 -4.668 22.152 1.00 69.38 298 ASP A C 1
ATOM 2375 O O . ASP A 1 298 ? -54.050 -5.116 21.061 1.00 69.38 298 ASP A O 1
ATOM 2379 N N . ILE A 1 299 ? -54.470 -5.433 23.249 1.00 65.50 299 ILE A N 1
ATOM 2380 C CA . ILE A 1 299 ? -53.960 -6.812 23.333 1.00 65.50 299 ILE A CA 1
ATOM 2381 C C . ILE A 1 299 ? -54.795 -7.799 22.500 1.00 65.50 299 ILE A C 1
ATOM 2383 O O . ILE A 1 299 ? -54.241 -8.716 21.901 1.00 65.50 299 ILE A O 1
ATOM 2387 N N . TYR A 1 300 ? -56.127 -7.662 22.490 1.00 62.47 300 TYR A N 1
ATOM 2388 C CA . TYR A 1 300 ? -57.025 -8.676 21.912 1.00 62.47 300 TYR A CA 1
ATOM 2389 C C . TYR A 1 300 ? -57.616 -8.309 20.548 1.00 62.47 300 TYR A C 1
ATOM 2391 O O . TYR A 1 300 ? -58.119 -9.197 19.860 1.00 62.47 300 TYR A O 1
ATOM 2399 N N . LEU A 1 301 ? -57.621 -7.025 20.172 1.00 70.50 301 LEU A N 1
ATOM 2400 C CA . LEU A 1 301 ? -58.254 -6.552 18.933 1.00 70.50 301 LEU A CA 1
ATOM 2401 C C . LEU A 1 301 ? -57.300 -5.766 18.017 1.00 70.50 301 LEU A C 1
ATOM 2403 O O . LEU A 1 301 ? -57.685 -5.485 16.883 1.00 70.50 301 LEU A O 1
ATOM 2407 N N . GLY A 1 302 ? -56.089 -5.410 18.473 1.00 64.31 302 GLY A N 1
ATOM 2408 C CA . GLY A 1 302 ? -55.096 -4.674 17.677 1.00 64.31 302 GLY A CA 1
ATOM 2409 C C . GLY A 1 302 ? -55.588 -3.311 17.171 1.00 64.31 302 GLY A C 1
ATOM 2410 O O . GLY A 1 302 ? -55.168 -2.854 16.109 1.00 64.31 302 GLY A O 1
ATOM 2411 N N . LEU A 1 303 ? -56.546 -2.689 17.872 1.00 67.50 303 LEU A N 1
ATOM 2412 C CA . LEU A 1 303 ? -57.257 -1.503 17.373 1.00 67.50 303 LEU A CA 1
ATOM 2413 C C . LEU A 1 303 ? -56.472 -0.201 17.539 1.00 67.50 303 LEU A C 1
ATOM 2415 O O . LEU A 1 303 ? -56.710 0.752 16.793 1.00 67.50 303 LEU A O 1
ATOM 2419 N N . THR A 1 304 ? -55.531 -0.149 18.481 1.00 61.56 304 THR A N 1
ATOM 2420 C CA . THR A 1 304 ? -54.511 0.900 18.507 1.00 61.56 304 THR A CA 1
ATOM 2421 C C . THR A 1 304 ? -53.217 0.359 17.912 1.00 61.56 304 THR A C 1
ATOM 2423 O O . THR A 1 304 ? -52.873 -0.807 18.086 1.00 61.56 304 THR A O 1
ATOM 2426 N N . ARG A 1 305 ? -52.474 1.219 17.209 1.00 63.91 305 ARG A N 1
ATOM 2427 C CA . ARG A 1 305 ? -51.136 0.901 16.685 1.00 63.91 305 ARG A CA 1
ATOM 2428 C C . ARG A 1 305 ? -50.075 1.002 17.790 1.00 63.91 305 ARG A C 1
ATOM 2430 O O . ARG A 1 305 ? -49.073 1.678 17.606 1.00 63.91 305 ARG A O 1
ATOM 2437 N N . LYS A 1 306 ? -50.358 0.426 18.960 1.00 68.00 306 LYS A N 1
ATOM 2438 C CA . LYS A 1 306 ? -49.399 0.286 20.053 1.00 68.00 306 LYS A CA 1
ATOM 2439 C C . LYS A 1 306 ? -48.693 -1.045 19.881 1.00 68.00 306 LYS A C 1
ATOM 2441 O O . LYS A 1 306 ? -49.295 -2.098 20.070 1.00 68.00 306 LYS A O 1
ATOM 2446 N N . ASP A 1 307 ? -47.434 -0.978 19.507 1.00 65.75 307 ASP A N 1
ATOM 2447 C CA . ASP A 1 307 ? -46.520 -2.108 19.464 1.00 65.75 307 ASP A CA 1
ATOM 2448 C C . ASP A 1 307 ? -45.608 -2.112 20.714 1.00 65.75 307 ASP A C 1
ATOM 2450 O O . ASP A 1 307 ? -45.610 -1.131 21.466 1.00 65.75 307 ASP A O 1
ATOM 2454 N N . PRO A 1 308 ? -44.843 -3.188 20.974 1.00 63.97 308 PRO A N 1
ATOM 2455 C CA . PRO A 1 308 ? -43.971 -3.283 22.148 1.00 63.97 308 PRO A CA 1
ATOM 2456 C C . PRO A 1 308 ? -42.738 -2.360 22.148 1.00 63.97 308 PRO A C 1
ATOM 2458 O O . PRO A 1 308 ? -41.952 -2.439 23.091 1.00 63.97 308 PRO A O 1
ATOM 2461 N N . SER A 1 309 ? -42.516 -1.525 21.123 1.00 65.06 309 SER A N 1
ATOM 2462 C CA . SER A 1 309 ? -41.357 -0.627 21.090 1.00 65.06 309 SER A CA 1
ATOM 2463 C C . SER A 1 309 ? -41.433 0.492 22.129 1.00 65.06 309 SER A C 1
ATOM 2465 O O . SER A 1 309 ? -42.500 0.957 22.544 1.00 65.06 309 SER A O 1
ATOM 2467 N N . THR A 1 310 ? -40.252 1.004 22.470 1.00 67.25 310 THR A N 1
ATOM 2468 C CA . THR A 1 310 ? -40.059 2.176 23.333 1.00 67.25 310 THR A CA 1
ATOM 2469 C C . THR A 1 310 ? -40.767 3.432 22.809 1.00 67.25 310 THR A C 1
ATOM 2471 O O . THR A 1 310 ? -41.188 4.267 23.608 1.00 67.25 310 THR A O 1
ATOM 2474 N N . ALA A 1 311 ? -40.990 3.546 21.493 1.00 65.00 311 ALA A N 1
ATOM 2475 C CA . ALA A 1 311 ? -41.703 4.664 20.869 1.00 65.00 311 ALA A CA 1
ATOM 2476 C C . ALA A 1 311 ? -43.199 4.726 21.238 1.00 65.00 311 ALA A C 1
ATOM 2478 O O . ALA A 1 311 ? -43.806 5.799 21.188 1.00 65.00 311 ALA A O 1
ATOM 2479 N N . CYS A 1 312 ? -43.794 3.596 21.634 1.00 65.12 312 CYS A N 1
ATOM 2480 C CA . CYS A 1 312 ? -45.183 3.515 22.082 1.00 65.12 312 CYS A CA 1
ATOM 2481 C C . CYS A 1 312 ? -45.329 3.484 23.617 1.00 65.12 312 CYS A C 1
ATOM 2483 O O . CYS A 1 312 ? -46.450 3.329 24.118 1.00 65.12 312 CYS A O 1
ATOM 2485 N N . CYS A 1 313 ? -44.239 3.650 24.374 1.00 69.50 313 CYS A N 1
ATOM 2486 C CA . CYS A 1 313 ? -44.267 3.756 25.833 1.00 69.50 313 CYS A CA 1
ATOM 2487 C C . CYS A 1 313 ? -44.790 5.123 26.307 1.00 69.50 313 CYS A C 1
ATOM 2489 O O . CYS A 1 313 ? -44.812 6.117 25.582 1.00 69.50 313 CYS A O 1
ATOM 2491 N N . ASN A 1 314 ? -45.292 5.170 27.541 1.00 71.56 314 ASN A N 1
ATOM 2492 C CA . ASN A 1 314 ? -45.911 6.369 28.124 1.00 71.56 314 ASN A CA 1
ATOM 2493 C C . ASN A 1 314 ? -45.228 6.820 29.419 1.00 71.56 314 ASN A C 1
ATOM 2495 O O . ASN A 1 314 ? -45.442 7.946 29.874 1.00 71.56 314 ASN A O 1
ATOM 2499 N N . GLU A 1 315 ? -44.443 5.934 30.022 1.00 72.50 315 GLU A N 1
ATOM 2500 C CA . GLU A 1 315 ? -43.771 6.145 31.292 1.00 72.50 315 GLU A CA 1
ATOM 2501 C C . GLU A 1 315 ? -42.424 5.415 31.271 1.00 72.50 315 GLU A C 1
ATOM 2503 O O . GLU A 1 315 ? -42.333 4.284 30.793 1.00 72.50 315 GLU A O 1
ATOM 2508 N N . LEU A 1 316 ? -41.378 6.080 31.752 1.00 73.31 316 LEU A N 1
ATOM 2509 C CA . LEU A 1 316 ? -40.037 5.531 31.905 1.00 73.31 316 LEU A CA 1
ATOM 2510 C C . LEU A 1 316 ? -39.743 5.458 33.397 1.00 73.31 316 LEU A C 1
ATOM 2512 O O . LEU A 1 316 ? -39.765 6.471 34.101 1.00 73.31 316 LEU A O 1
ATOM 2516 N N . VAL A 1 317 ? -39.513 4.239 33.877 1.00 76.69 317 VAL A N 1
ATOM 2517 C CA . VAL A 1 317 ? -39.323 3.951 35.294 1.00 76.69 317 VAL A CA 1
ATOM 2518 C C . VAL A 1 317 ? -37.869 3.583 35.539 1.00 76.69 317 VAL A C 1
ATOM 2520 O O . VAL A 1 317 ? -37.439 2.503 35.144 1.00 76.69 317 VAL A O 1
ATOM 2523 N N . VAL A 1 318 ? -37.123 4.455 36.214 1.00 75.56 318 VAL A N 1
ATOM 2524 C CA . VAL A 1 318 ? -35.757 4.148 36.662 1.00 75.56 318 VAL A CA 1
ATOM 2525 C C . VAL A 1 318 ? -35.837 3.620 38.089 1.00 75.56 318 VAL A C 1
ATOM 2527 O O . VAL A 1 318 ? -36.214 4.352 39.006 1.00 75.56 318 VAL A O 1
ATOM 2530 N N . LYS A 1 319 ? -35.509 2.344 38.293 1.00 77.31 319 LYS A N 1
ATOM 2531 C CA . LYS A 1 319 ? -35.332 1.767 39.631 1.00 77.31 319 LYS A CA 1
ATOM 2532 C C . LYS A 1 319 ? -33.862 1.887 40.006 1.00 77.31 319 LYS A C 1
ATOM 2534 O O . LYS A 1 319 ? -33.018 1.474 39.221 1.00 77.31 319 LYS A O 1
ATOM 2539 N N . ILE A 1 320 ? -33.553 2.430 41.177 1.00 79.19 320 ILE A N 1
ATOM 2540 C CA . ILE A 1 320 ? -32.179 2.646 41.644 1.00 79.19 320 ILE A CA 1
ATOM 2541 C C . ILE A 1 320 ? -32.051 1.993 43.019 1.00 79.19 320 ILE A C 1
ATOM 2543 O O . ILE A 1 320 ? -32.768 2.364 43.951 1.00 79.19 320 ILE A O 1
ATOM 2547 N N . GLN A 1 321 ? -31.160 1.008 43.139 1.00 78.69 321 GLN A N 1
ATOM 2548 C CA . GLN A 1 321 ? -30.906 0.301 44.392 1.00 78.69 321 GLN A CA 1
ATOM 2549 C C . GLN A 1 321 ? -29.865 1.062 45.219 1.00 78.69 321 GLN A C 1
ATOM 2551 O O . GLN A 1 321 ? -28.714 1.235 44.804 1.00 78.69 321 GLN A O 1
ATOM 2556 N N . LEU A 1 322 ? -30.262 1.498 46.414 1.00 78.44 322 LEU A N 1
ATOM 2557 C CA . LEU A 1 322 ? -29.432 2.272 47.342 1.00 78.44 322 LEU A CA 1
ATOM 2558 C C . LEU A 1 322 ? -29.348 1.568 48.710 1.00 78.44 322 LEU A C 1
ATOM 2560 O O . LEU A 1 322 ? -29.793 2.101 49.735 1.00 78.44 322 LEU A O 1
ATOM 2564 N N . PRO A 1 323 ? -28.760 0.353 48.761 1.00 71.38 323 PRO A N 1
ATOM 2565 C CA . PRO A 1 323 ? -28.687 -0.424 49.988 1.00 71.38 323 PRO A CA 1
ATOM 2566 C C . PRO A 1 323 ? -27.886 0.323 51.063 1.00 71.38 323 PRO A C 1
ATOM 2568 O O . PRO A 1 323 ? -26.700 0.609 50.900 1.00 71.38 323 PRO A O 1
ATOM 2571 N N . ASN A 1 324 ? -28.527 0.536 52.216 1.00 68.81 324 ASN A N 1
ATOM 2572 C CA . ASN A 1 324 ? -28.000 1.236 53.398 1.00 68.81 324 ASN A CA 1
ATOM 2573 C C . ASN A 1 324 ? -27.887 2.774 53.290 1.00 68.81 324 ASN A C 1
ATOM 2575 O O . ASN A 1 324 ? -27.241 3.381 54.144 1.00 68.81 324 ASN A O 1
ATOM 2579 N N . THR A 1 325 ? -28.525 3.423 52.311 1.00 76.38 325 THR A N 1
ATOM 2580 C CA . THR A 1 325 ? -28.601 4.897 52.238 1.00 76.38 325 THR A CA 1
ATOM 2581 C C . THR A 1 325 ? -29.819 5.434 53.001 1.00 76.38 325 THR A C 1
ATOM 2583 O O . THR A 1 325 ? -30.918 4.888 52.900 1.00 76.38 325 THR A O 1
ATOM 2586 N N . ASN A 1 326 ? -29.660 6.523 53.765 1.00 75.56 326 ASN A N 1
ATOM 2587 C CA . ASN A 1 326 ? -30.803 7.184 54.405 1.00 75.56 326 ASN A CA 1
ATOM 2588 C C . ASN A 1 326 ? -31.571 8.035 53.374 1.00 75.56 326 ASN A C 1
ATOM 2590 O O . ASN A 1 326 ? -30.944 8.814 52.660 1.00 75.56 326 ASN A O 1
ATOM 2594 N N . PRO A 1 327 ? -32.918 8.024 53.348 1.00 71.62 327 PRO A N 1
ATOM 2595 C CA . PRO A 1 327 ? -33.700 8.786 52.366 1.00 71.62 327 PRO A CA 1
ATOM 2596 C C . PRO A 1 327 ? -33.590 10.315 52.516 1.00 71.62 327 PRO A C 1
ATOM 2598 O O . PRO A 1 327 ? -34.072 11.050 51.664 1.00 71.62 327 PRO A O 1
ATOM 2601 N N . SER A 1 328 ? -32.983 10.807 53.600 1.00 75.75 328 SER A N 1
ATOM 2602 C CA . SER A 1 328 ? -32.689 12.233 53.817 1.00 75.75 328 SER A CA 1
ATOM 2603 C C . SER A 1 328 ? -31.320 12.671 53.280 1.00 75.75 328 SER A C 1
ATOM 2605 O O . SER A 1 328 ? -30.991 13.847 53.386 1.00 75.75 328 SER A O 1
ATOM 2607 N N . GLU A 1 329 ? -30.526 11.741 52.744 1.00 75.44 329 GLU A N 1
ATOM 2608 C CA . GLU A 1 329 ? -29.189 11.967 52.168 1.00 75.44 329 GLU A CA 1
ATOM 2609 C C . GLU A 1 329 ? -29.189 11.807 50.636 1.00 75.44 329 GLU A C 1
ATOM 2611 O O . GLU A 1 329 ? -28.129 11.757 50.019 1.00 75.44 329 GLU A O 1
ATOM 2616 N N . ILE A 1 330 ? -30.373 11.679 50.027 1.00 79.62 330 ILE A N 1
ATOM 2617 C CA . ILE A 1 330 ? -30.549 11.477 48.588 1.00 79.62 330 ILE A CA 1
ATOM 2618 C C . ILE A 1 330 ? -30.991 12.803 47.974 1.00 79.62 330 ILE A C 1
ATOM 2620 O O . ILE A 1 330 ? -32.099 13.278 48.229 1.00 79.62 330 ILE A O 1
ATOM 2624 N N . GLU A 1 331 ? -30.121 13.389 47.162 1.00 76.81 331 GLU A N 1
ATOM 2625 C CA . GLU A 1 331 ? -30.428 14.536 46.314 1.00 76.81 331 GLU A CA 1
ATOM 2626 C C . GLU A 1 331 ? -30.772 14.006 44.919 1.00 76.81 331 GLU A C 1
ATOM 2628 O O . GLU A 1 331 ? -30.037 13.188 44.368 1.00 76.81 331 GLU A O 1
ATOM 2633 N N . ILE A 1 332 ? -31.915 14.422 44.370 1.00 78.69 332 ILE A N 1
ATOM 2634 C CA . ILE A 1 332 ? -32.356 14.051 43.020 1.00 78.69 332 ILE A CA 1
ATOM 2635 C C . ILE A 1 332 ? -32.816 15.321 42.319 1.00 78.69 332 ILE A C 1
ATOM 2637 O O . ILE A 1 332 ? -33.759 15.965 42.787 1.00 78.69 332 ILE A O 1
ATOM 2641 N N . ASP A 1 333 ? -32.178 15.646 41.202 1.00 72.06 333 ASP A N 1
ATOM 2642 C CA . ASP A 1 333 ? -32.671 16.616 40.232 1.00 72.06 333 ASP A CA 1
ATOM 2643 C C . ASP A 1 333 ? -33.146 15.881 38.971 1.00 72.06 333 ASP A C 1
ATOM 2645 O O . ASP A 1 333 ? -32.520 14.928 38.497 1.00 72.06 333 ASP A O 1
ATOM 2649 N N . ILE A 1 334 ? -34.301 16.298 38.457 1.00 69.38 334 ILE A N 1
ATOM 2650 C CA . ILE A 1 334 ? -34.912 15.735 37.250 1.00 69.38 334 ILE A CA 1
ATOM 2651 C C . ILE A 1 334 ? -35.277 16.907 36.352 1.00 69.38 334 ILE A C 1
ATOM 2653 O O . ILE A 1 334 ? -36.295 17.576 36.547 1.00 69.38 334 ILE A O 1
ATOM 2657 N N . GLN A 1 335 ? -34.430 17.135 35.359 1.00 67.25 335 GLN A N 1
ATOM 2658 C CA . GLN A 1 335 ? -34.645 18.109 34.299 1.00 67.25 335 GLN A CA 1
ATOM 2659 C C . GLN A 1 335 ? -35.226 17.398 33.068 1.00 67.25 335 GLN A C 1
ATOM 2661 O O . GLN A 1 335 ? -35.262 16.171 33.007 1.00 67.25 335 GLN A O 1
ATOM 2666 N N . GLU A 1 336 ? -35.706 18.157 32.078 1.00 60.19 336 GLU A N 1
ATOM 2667 C CA . GLU A 1 336 ? -36.511 17.624 30.961 1.00 60.19 336 GLU A CA 1
ATOM 2668 C C . GLU A 1 336 ? -35.844 16.455 30.206 1.00 60.19 336 GLU A C 1
ATOM 2670 O O . GLU A 1 336 ? -36.538 15.543 29.752 1.00 60.19 336 GLU A O 1
ATOM 2675 N N . MET A 1 337 ? -34.506 16.461 30.143 1.00 62.22 337 MET A N 1
ATOM 2676 C CA . MET A 1 337 ? -33.676 15.421 29.526 1.00 62.22 337 MET A CA 1
ATOM 2677 C C . MET A 1 337 ? -32.485 14.985 30.404 1.00 62.22 337 MET A C 1
ATOM 2679 O O . MET A 1 337 ? -31.530 14.429 29.872 1.00 62.22 337 MET A O 1
ATOM 2683 N N . VAL A 1 338 ? -32.482 15.243 31.719 1.00 69.62 338 VAL A N 1
ATOM 2684 C CA . VAL A 1 338 ? -31.355 14.867 32.604 1.00 69.62 338 VAL A CA 1
ATOM 2685 C C . VAL A 1 338 ? -31.863 14.340 33.942 1.00 69.62 338 VAL A C 1
ATOM 2687 O O . VAL A 1 338 ? -32.641 15.008 34.622 1.00 69.62 338 VAL A O 1
ATOM 2690 N N . LEU A 1 339 ? -31.382 13.159 34.332 1.00 76.31 339 LEU A N 1
ATOM 2691 C CA . LEU A 1 339 ? -31.510 12.610 35.681 1.00 76.31 339 LEU A CA 1
ATOM 2692 C C . LEU A 1 339 ? -30.160 12.731 36.390 1.00 76.31 339 LEU A C 1
ATOM 2694 O O . LEU A 1 339 ? -29.183 12.131 35.948 1.00 76.31 339 LEU A O 1
ATOM 2698 N N . ASP A 1 340 ? -30.121 13.471 37.495 1.00 78.25 340 ASP A N 1
ATOM 2699 C CA . ASP A 1 340 ? -28.953 13.595 38.369 1.00 78.25 340 ASP A CA 1
ATOM 2700 C C . ASP A 1 340 ? -29.353 13.148 39.781 1.00 78.25 340 ASP A C 1
ATOM 2702 O O . ASP A 1 340 ? -30.200 13.768 40.427 1.00 78.25 340 ASP A O 1
ATOM 2706 N N . LEU A 1 341 ? -28.793 12.032 40.251 1.00 78.44 341 LEU A N 1
ATOM 2707 C CA . LEU A 1 341 ? -28.981 11.532 41.611 1.00 78.44 341 LEU A CA 1
ATOM 2708 C C . LEU A 1 341 ? -27.633 11.458 42.321 1.00 78.44 341 LEU A C 1
ATOM 2710 O O . LEU A 1 341 ? -26.690 10.812 41.860 1.00 78.44 341 LEU A O 1
ATOM 2714 N N . ARG A 1 342 ? -27.573 12.066 43.507 1.00 79.31 342 ARG A N 1
ATOM 2715 C CA . ARG A 1 342 ? -26.376 12.164 44.344 1.00 79.31 342 ARG A CA 1
ATOM 2716 C C . ARG A 1 342 ? -26.679 11.676 45.757 1.00 79.31 342 ARG A C 1
ATOM 2718 O O . ARG A 1 342 ? -27.687 12.023 46.366 1.00 79.31 342 ARG A O 1
ATOM 2725 N N . THR A 1 343 ? -25.768 10.879 46.300 1.00 77.25 343 THR A N 1
ATOM 2726 C CA . THR A 1 343 ? -25.757 10.414 47.698 1.00 77.25 343 THR A CA 1
ATOM 2727 C C . THR A 1 343 ? -24.328 10.521 48.245 1.00 77.25 343 THR A C 1
ATOM 2729 O O . THR A 1 343 ? -23.402 10.701 47.455 1.00 77.25 343 THR A O 1
ATOM 2732 N N . PRO A 1 344 ? -24.062 10.379 49.556 1.00 72.94 344 PRO A N 1
ATOM 2733 C CA . PRO A 1 344 ? -22.702 10.507 50.090 1.00 72.94 344 PRO A CA 1
ATOM 2734 C C . PRO A 1 344 ? -21.670 9.544 49.476 1.00 72.94 344 PRO A C 1
ATOM 2736 O O . PRO A 1 344 ? -20.496 9.892 49.404 1.00 72.94 344 PRO A O 1
ATOM 2739 N N . ASN A 1 345 ? -22.108 8.367 49.011 1.00 72.00 345 ASN A N 1
ATOM 2740 C CA . ASN A 1 345 ? -21.226 7.297 48.524 1.00 72.00 345 ASN A CA 1
ATOM 2741 C C . ASN A 1 345 ? -21.418 6.958 47.037 1.00 72.00 345 ASN A C 1
ATOM 2743 O O . ASN A 1 345 ? -20.542 6.330 46.449 1.00 72.00 345 ASN A O 1
ATOM 2747 N N . LYS A 1 346 ? -22.563 7.327 46.447 1.00 75.75 346 LYS A N 1
ATOM 2748 C CA . LYS A 1 346 ? -22.957 6.958 45.080 1.00 75.75 346 LYS A CA 1
ATOM 2749 C C . LYS A 1 346 ? -23.505 8.137 44.287 1.00 75.75 346 LYS A C 1
ATOM 2751 O O . LYS A 1 346 ? -24.215 8.965 44.865 1.00 75.75 346 LYS A O 1
ATOM 2756 N N . PHE A 1 347 ? -23.237 8.173 42.986 1.00 80.12 347 PHE A N 1
ATOM 2757 C CA . PHE A 1 347 ? -23.807 9.153 42.058 1.00 80.12 347 PHE A CA 1
ATOM 2758 C C . PHE A 1 347 ? -24.247 8.487 40.750 1.00 80.12 347 PHE A C 1
ATOM 2760 O O . PHE A 1 347 ? -23.754 7.419 40.400 1.00 80.12 347 PHE A O 1
ATOM 2767 N N . ILE A 1 348 ? -25.192 9.106 40.051 1.00 75.88 348 ILE A N 1
ATOM 2768 C CA . ILE A 1 348 ? -25.551 8.780 38.670 1.00 75.88 348 ILE A CA 1
ATOM 2769 C C . ILE A 1 348 ? -26.055 10.048 37.987 1.00 75.88 348 ILE A C 1
ATOM 2771 O O . ILE A 1 348 ? -26.972 10.703 38.483 1.00 75.88 348 ILE A O 1
ATOM 2775 N N . LYS A 1 349 ? -25.463 10.372 36.840 1.00 75.94 349 LYS A N 1
ATOM 2776 C CA . LYS A 1 349 ? -25.876 11.457 35.953 1.00 75.94 349 LYS A CA 1
ATOM 2777 C C . LYS A 1 349 ? -26.151 10.834 34.588 1.00 75.94 349 LYS A C 1
ATOM 2779 O O . LYS A 1 349 ? -25.339 10.056 34.102 1.00 75.94 349 LYS A O 1
ATOM 2784 N N . SER A 1 350 ? -27.324 11.077 34.014 1.00 65.00 350 SER A N 1
ATOM 2785 C CA . SER A 1 350 ? -27.735 10.451 32.753 1.00 65.00 350 SER A CA 1
ATOM 2786 C C . SER A 1 350 ? -28.520 11.441 31.901 1.00 65.00 350 SER A C 1
ATOM 2788 O O . SER A 1 350 ? -29.536 11.980 32.350 1.00 65.00 350 SER A O 1
ATOM 2790 N N . SER A 1 351 ? -28.046 11.684 30.676 1.00 64.50 351 SER A N 1
ATOM 2791 C CA . SER A 1 351 ? -28.719 12.510 29.676 1.00 64.50 351 SER A CA 1
ATOM 2792 C C . SER A 1 351 ? -29.666 11.652 28.823 1.00 64.50 351 SER A C 1
ATOM 2794 O O . SER A 1 351 ? -29.277 10.818 28.009 1.00 64.50 351 SER A O 1
ATOM 2796 N N . ALA A 1 352 ? -30.968 11.886 28.969 1.00 58.91 352 ALA A N 1
ATOM 2797 C CA . ALA A 1 352 ? -32.040 11.227 28.223 1.00 58.91 352 ALA A CA 1
ATOM 2798 C C . ALA A 1 352 ? -32.194 11.768 26.783 1.00 58.91 352 ALA A C 1
ATOM 2800 O O . ALA A 1 352 ? -33.276 11.691 26.200 1.00 58.91 352 ALA A O 1
ATOM 2801 N N . ARG A 1 353 ? -31.122 12.315 26.184 1.00 50.28 353 ARG A N 1
ATOM 2802 C CA . ARG A 1 353 ? -31.149 13.050 24.900 1.00 50.28 353 ARG A CA 1
ATOM 2803 C C . ARG A 1 353 ? -31.625 12.191 23.710 1.00 50.28 353 ARG A C 1
ATOM 2805 O O . ARG A 1 353 ? -32.030 12.735 22.687 1.00 50.28 353 ARG A O 1
ATOM 2812 N N . HIS A 1 354 ? -31.636 10.865 23.875 1.00 46.22 354 HIS A N 1
ATOM 2813 C CA . HIS A 1 354 ? -32.044 9.868 22.879 1.00 46.22 354 HIS A CA 1
ATOM 2814 C C . HIS A 1 354 ? -33.346 9.110 23.226 1.00 46.22 354 HIS A C 1
ATOM 2816 O O . HIS A 1 354 ? -33.738 8.190 22.506 1.00 46.22 354 HIS A O 1
ATOM 2822 N N . TRP A 1 355 ? -34.041 9.446 24.320 1.00 50.22 355 TRP A N 1
ATOM 2823 C CA . TRP A 1 355 ? -35.233 8.706 24.762 1.00 50.22 355 TRP A CA 1
ATOM 2824 C C . TRP A 1 355 ? -36.504 9.335 24.176 1.00 50.22 355 TRP A C 1
ATOM 2826 O O . TRP A 1 355 ? -37.000 10.362 24.629 1.00 50.22 355 TRP A O 1
ATOM 2836 N N . GLY A 1 356 ? -36.988 8.730 23.088 1.00 45.12 356 GLY A N 1
ATOM 2837 C CA . GLY A 1 356 ? -37.897 9.365 22.135 1.00 45.12 356 GLY A CA 1
ATOM 2838 C C . GLY A 1 356 ? -39.216 9.927 22.689 1.00 45.12 356 GLY A C 1
ATOM 2839 O O . GLY A 1 356 ? -39.945 9.275 23.428 1.00 45.12 356 GLY A O 1
ATOM 2840 N N . SER A 1 357 ? -39.595 11.092 22.151 1.00 44.97 357 SER A N 1
ATOM 2841 C CA . SER A 1 357 ? -40.855 11.823 22.372 1.00 44.97 357 SER A CA 1
ATOM 2842 C C . SER A 1 357 ? -40.970 12.611 23.684 1.00 44.97 357 SER A C 1
ATOM 2844 O O . SER A 1 357 ? -40.981 12.067 24.786 1.00 44.97 357 SER A O 1
ATOM 2846 N N . SER A 1 358 ? -41.236 13.914 23.542 1.00 45.62 358 SER A N 1
ATOM 2847 C CA . SER A 1 358 ? -41.475 14.918 24.596 1.00 45.62 358 SER A CA 1
ATOM 2848 C C . SER A 1 358 ? -42.802 14.743 25.368 1.00 45.62 358 SER A C 1
ATOM 2850 O O . SER A 1 358 ? -43.500 15.705 25.696 1.00 45.62 358 SER A O 1
ATOM 2852 N N . LYS A 1 359 ? -43.207 13.491 25.610 1.00 52.75 359 LYS A N 1
ATOM 2853 C CA . LYS A 1 359 ? -44.455 13.089 26.285 1.00 52.75 359 LYS A CA 1
ATOM 2854 C C . LYS A 1 359 ? -44.295 11.916 27.258 1.00 52.75 359 LYS A C 1
ATOM 2856 O O . LYS A 1 359 ? -45.288 11.528 27.877 1.00 52.75 359 LYS A O 1
ATOM 2861 N N . ILE A 1 360 ? -43.096 11.351 27.395 1.00 60.41 360 ILE A N 1
ATOM 2862 C CA . ILE A 1 360 ? -42.815 10.315 28.392 1.00 60.41 360 ILE A CA 1
ATOM 2863 C C . ILE A 1 360 ? -42.864 10.939 29.795 1.00 60.41 360 ILE A C 1
ATOM 2865 O O . ILE A 1 360 ? -42.350 12.032 30.023 1.00 60.41 360 ILE A O 1
ATOM 2869 N N . ARG A 1 361 ? -43.504 10.252 30.748 1.00 61.75 361 ARG A N 1
ATOM 2870 C CA . ARG A 1 361 ? -43.420 10.604 32.174 1.00 61.75 361 ARG A CA 1
ATOM 2871 C C . ARG A 1 361 ? -42.274 9.850 32.836 1.00 61.75 361 ARG A C 1
ATOM 2873 O O . ARG A 1 361 ? -42.187 8.637 32.686 1.00 61.75 361 ARG A O 1
ATOM 2880 N N . TYR A 1 362 ? -41.444 10.559 33.590 1.00 63.97 362 TYR A N 1
ATOM 2881 C CA . TYR A 1 362 ? -40.358 9.966 34.363 1.00 63.97 362 TYR A CA 1
ATOM 2882 C C . TYR A 1 362 ? -40.825 9.604 35.776 1.00 63.97 362 TYR A C 1
ATOM 2884 O O . TYR A 1 362 ? -41.416 10.435 36.469 1.00 63.97 362 TYR A O 1
ATOM 2892 N N . SER A 1 363 ? -40.519 8.382 36.207 1.00 63.72 363 SER A N 1
ATOM 2893 C CA . SER A 1 363 ? -40.804 7.869 37.550 1.00 63.72 363 SER A CA 1
ATOM 2894 C C . SER A 1 363 ? -39.539 7.232 38.126 1.00 63.72 363 SER A C 1
ATOM 2896 O O . SER A 1 363 ? -39.043 6.241 37.596 1.00 63.72 363 SER A O 1
ATOM 2898 N N . VAL A 1 364 ? -39.009 7.776 39.223 1.00 66.62 364 VAL A N 1
ATOM 2899 C CA . VAL A 1 364 ? -37.828 7.219 39.908 1.00 66.62 364 VAL A CA 1
ATOM 2900 C C . VAL A 1 364 ? -38.280 6.414 41.126 1.00 66.62 364 VAL A C 1
ATOM 2902 O O . VAL A 1 364 ? -39.009 6.923 41.980 1.00 66.62 364 VAL A O 1
ATOM 2905 N N . ILE A 1 365 ? -37.855 5.152 41.211 1.00 69.88 365 ILE A N 1
ATOM 2906 C CA . ILE A 1 365 ? -38.131 4.249 42.334 1.00 69.88 365 ILE A CA 1
ATOM 2907 C C . ILE A 1 365 ? -36.814 3.952 43.046 1.00 69.88 365 ILE A C 1
ATOM 2909 O O . ILE A 1 365 ? -35.922 3.332 42.477 1.00 69.88 365 ILE A O 1
ATOM 2913 N N . LEU A 1 366 ? -36.715 4.358 44.306 1.00 71.94 366 LEU A N 1
ATOM 2914 C CA . LEU A 1 366 ? -35.572 4.060 45.169 1.00 71.94 366 LEU A CA 1
ATOM 2915 C C . LEU A 1 366 ? -35.864 2.766 45.944 1.00 71.94 366 LEU A C 1
ATOM 2917 O O . LEU A 1 366 ? -36.952 2.647 46.522 1.00 71.94 366 LEU A O 1
ATOM 2921 N N . GLN A 1 367 ? -34.931 1.809 45.932 1.00 65.12 367 GLN A N 1
ATOM 2922 C CA . GLN A 1 367 ? -35.062 0.491 46.577 1.00 65.12 367 GLN A CA 1
ATOM 2923 C C . GLN A 1 367 ? -33.959 0.226 47.606 1.00 65.12 367 GLN A C 1
ATOM 2925 O O . GLN A 1 367 ? -32.789 0.564 47.315 1.00 65.12 367 GLN A O 1
#